Protein AF-A0A9E5BZV7-F1 (afdb_monomer_lite)

pLDDT: mean 80.82, std 13.17, range [43.78, 97.44]

Sequence (294 aa):
MYLPIEVARFTLAEFNRNLEGLSEDDARARMNKAGGGEMNAITWAMAHIAGHWLSRPERLENFDFRSADPAPPTLADARAWLDEAAAFTEGWLPNADPELLGSKPDFLGGESIGTGVMRATLHTWFHCGEINAVRQLLGHPEIAFLGNITEHLEWRDPAGRGTTYRPDDLARFAISEFERGLKGLTAEEAVARVAKADGTRMNSITWTMGHVSTGWLFDYALMTGERFQFGERVFFGPGADPTPPILEEMRVMFAQAKSLTETWLPDATDELLSSKRDFGPLASENLATQLMRA

Structure (mmCIF, N/CA/C/O backbone):
data_AF-A0A9E5BZV7-F1
#
_entry.id   AF-A0A9E5BZV7-F1
#
loop_
_atom_site.group_PDB
_atom_site.id
_atom_site.type_symbol
_atom_site.label_atom_id
_atom_site.label_alt_id
_atom_site.label_comp_id
_atom_site.label_asym_id
_atom_site.label_entity_id
_atom_site.label_seq_id
_atom_site.pdbx_PDB_ins_code
_atom_site.Cartn_x
_atom_site.Cartn_y
_atom_site.Cartn_z
_atom_site.occupancy
_atom_site.B_iso_or_equiv
_atom_site.auth_seq_id
_atom_site.auth_comp_id
_atom_site.auth_asym_id
_atom_site.auth_atom_id
_atom_site.pdbx_PDB_model_num
ATOM 1 N N . MET A 1 1 ? 18.770 -4.809 6.329 1.00 56.22 1 MET A N 1
ATOM 2 C CA . MET A 1 1 ? 18.687 -4.005 5.107 1.00 56.22 1 MET A CA 1
ATOM 3 C C . MET A 1 1 ? 17.881 -4.747 4.064 1.00 56.22 1 MET A C 1
ATOM 5 O O . MET A 1 1 ? 18.189 -5.901 3.789 1.00 56.22 1 MET A O 1
ATOM 9 N N . TYR A 1 2 ? 16.867 -4.085 3.510 1.00 60.59 2 TYR A N 1
ATOM 10 C CA . TYR A 1 2 ? 16.178 -4.549 2.310 1.00 60.59 2 TYR A CA 1
ATOM 11 C C . TYR A 1 2 ? 16.856 -3.936 1.096 1.00 60.59 2 TYR A C 1
ATOM 13 O O . TYR A 1 2 ? 17.066 -2.720 1.059 1.00 60.59 2 TYR A O 1
ATOM 21 N N . LEU A 1 3 ? 17.209 -4.748 0.106 1.00 69.81 3 LEU A N 1
ATOM 22 C CA . LEU A 1 3 ? 17.646 -4.193 -1.164 1.00 69.81 3 LEU A CA 1
ATOM 23 C C . LEU A 1 3 ? 16.413 -3.623 -1.888 1.00 69.81 3 LEU A C 1
ATOM 25 O O . LEU A 1 3 ? 15.381 -4.295 -1.921 1.00 69.81 3 LEU A O 1
ATOM 29 N N . PRO A 1 4 ? 16.487 -2.434 -2.516 1.00 70.81 4 PRO A N 1
ATOM 30 C CA . PRO A 1 4 ? 15.359 -1.873 -3.267 1.00 70.81 4 PRO A CA 1
ATOM 31 C C . PRO A 1 4 ? 14.777 -2.845 -4.304 1.00 70.81 4 PRO A C 1
ATOM 33 O O . PRO A 1 4 ? 13.567 -2.887 -4.501 1.00 70.81 4 PRO A O 1
ATOM 36 N N . ILE A 1 5 ? 15.629 -3.688 -4.902 1.00 76.31 5 ILE A N 1
ATOM 37 C CA . ILE A 1 5 ? 15.211 -4.783 -5.786 1.00 76.31 5 ILE A CA 1
ATOM 38 C C . ILE A 1 5 ? 14.332 -5.817 -5.077 1.00 76.31 5 ILE A C 1
ATOM 40 O O . ILE A 1 5 ? 13.333 -6.247 -5.641 1.00 76.31 5 ILE A O 1
ATOM 44 N N . GLU A 1 6 ? 14.674 -6.225 -3.855 1.00 79.88 6 GLU A N 1
ATOM 45 C CA . GLU A 1 6 ? 13.886 -7.206 -3.108 1.00 79.88 6 GLU A CA 1
ATOM 46 C C . GLU A 1 6 ? 12.500 -6.619 -2.808 1.00 79.88 6 GLU A C 1
ATOM 48 O O . GLU A 1 6 ? 11.491 -7.273 -3.071 1.00 79.88 6 GLU A O 1
ATOM 53 N N . VAL A 1 7 ? 12.436 -5.358 -2.357 1.00 81.75 7 VAL A N 1
ATOM 54 C CA . VAL A 1 7 ? 11.164 -4.674 -2.064 1.00 81.75 7 VAL A CA 1
ATOM 55 C C . VAL A 1 7 ? 10.322 -4.511 -3.330 1.00 81.75 7 VAL A C 1
ATOM 57 O O . VAL A 1 7 ? 9.129 -4.808 -3.304 1.00 81.75 7 VAL A O 1
ATOM 60 N N . ALA A 1 8 ? 10.924 -4.099 -4.449 1.00 85.44 8 ALA A N 1
ATOM 61 C CA . ALA A 1 8 ? 10.236 -3.966 -5.732 1.00 85.44 8 ALA A CA 1
ATOM 62 C C . ALA A 1 8 ? 9.643 -5.304 -6.208 1.00 85.44 8 ALA A C 1
ATOM 64 O O . ALA A 1 8 ? 8.466 -5.370 -6.564 1.00 85.44 8 ALA A O 1
ATOM 65 N N . ARG A 1 9 ? 10.432 -6.386 -6.148 1.00 86.75 9 ARG A N 1
ATOM 66 C CA . ARG A 1 9 ? 9.992 -7.744 -6.505 1.00 86.75 9 ARG A CA 1
ATOM 67 C C . ARG A 1 9 ? 8.831 -8.216 -5.650 1.00 86.75 9 ARG A C 1
ATOM 69 O O . ARG A 1 9 ? 7.820 -8.661 -6.185 1.00 86.75 9 ARG A O 1
ATOM 76 N N . PHE A 1 10 ? 8.974 -8.101 -4.332 1.00 88.31 10 PHE A N 1
ATOM 77 C CA . PHE A 1 10 ? 7.926 -8.489 -3.398 1.00 88.31 10 PHE A CA 1
ATOM 78 C C . PHE A 1 10 ? 6.644 -7.695 -3.656 1.00 88.31 10 PHE A C 1
ATOM 80 O O . PHE A 1 10 ? 5.567 -8.270 -3.738 1.00 88.31 10 PHE A O 1
ATOM 87 N N . THR A 1 11 ? 6.766 -6.391 -3.891 1.00 91.25 11 THR A N 1
ATOM 88 C CA . THR A 1 11 ? 5.626 -5.517 -4.181 1.00 91.25 11 THR A CA 1
ATOM 89 C C . THR A 1 11 ? 4.894 -5.921 -5.464 1.00 91.25 11 THR A C 1
ATOM 91 O O . THR A 1 11 ? 3.669 -6.017 -5.467 1.00 91.25 11 THR A O 1
ATOM 94 N N . LEU A 1 12 ? 5.618 -6.205 -6.551 1.00 91.44 12 LEU A N 1
ATOM 95 C CA . LEU A 1 12 ? 5.019 -6.678 -7.805 1.00 91.44 12 LEU A CA 1
ATOM 96 C C . LEU A 1 12 ? 4.397 -8.076 -7.665 1.00 91.44 12 LEU A C 1
ATOM 98 O O . LEU A 1 12 ? 3.336 -8.337 -8.235 1.00 91.44 12 LEU A O 1
ATOM 102 N N . ALA A 1 13 ? 5.021 -8.971 -6.895 1.00 90.38 13 ALA A N 1
ATOM 103 C CA . ALA A 1 13 ? 4.464 -10.289 -6.594 1.00 90.38 13 ALA A CA 1
ATOM 104 C C . ALA A 1 13 ? 3.156 -10.178 -5.794 1.00 90.38 13 ALA A C 1
ATOM 106 O O . ALA A 1 13 ? 2.165 -10.824 -6.127 1.00 90.38 13 ALA A O 1
ATOM 107 N N . GLU A 1 14 ? 3.119 -9.299 -4.796 1.00 91.81 14 GLU A N 1
ATOM 108 C CA . GLU A 1 14 ? 1.939 -9.049 -3.971 1.00 91.81 14 GLU A CA 1
ATOM 109 C C . GLU A 1 14 ? 0.822 -8.359 -4.755 1.00 91.81 14 GLU A C 1
ATOM 111 O O . GLU A 1 14 ? -0.350 -8.715 -4.605 1.00 91.81 14 GLU A O 1
ATOM 116 N N . PHE A 1 15 ? 1.162 -7.442 -5.662 1.00 93.81 15 PHE A N 1
ATOM 117 C CA . PHE A 1 15 ? 0.200 -6.881 -6.606 1.00 93.81 15 PHE A CA 1
ATOM 118 C C . PHE A 1 15 ? -0.399 -7.977 -7.497 1.00 93.81 15 PHE A C 1
ATOM 120 O O . PHE A 1 15 ? -1.615 -8.047 -7.649 1.00 93.81 15 PHE A O 1
ATOM 127 N N . ASN A 1 16 ? 0.419 -8.902 -8.013 1.00 92.62 16 ASN A N 1
ATOM 128 C CA . ASN A 1 16 ? -0.067 -10.052 -8.779 1.00 92.62 16 ASN A CA 1
ATOM 129 C C . ASN A 1 16 ? -0.980 -10.972 -7.960 1.00 92.62 16 ASN A C 1
ATOM 131 O O . ASN A 1 16 ? -2.050 -11.340 -8.450 1.00 92.62 16 ASN A O 1
ATOM 135 N N . ARG A 1 17 ? -0.617 -11.274 -6.708 1.00 92.12 17 ARG A N 1
ATOM 136 C CA . ARG A 1 17 ? -1.445 -12.059 -5.781 1.00 92.12 17 ARG A CA 1
ATOM 137 C C . ARG A 1 17 ? -2.816 -11.415 -5.559 1.00 92.12 17 ARG A C 1
ATOM 139 O O . ARG A 1 17 ? -3.839 -12.095 -5.590 1.00 92.12 17 ARG A O 1
ATOM 146 N N . ASN A 1 18 ? -2.865 -10.087 -5.431 1.00 91.88 18 ASN A N 1
ATOM 147 C CA . ASN A 1 18 ? -4.114 -9.321 -5.308 1.00 91.88 18 ASN A CA 1
ATOM 148 C C . ASN A 1 18 ? -5.009 -9.375 -6.558 1.00 91.88 18 ASN A C 1
ATOM 150 O O . ASN A 1 18 ? -6.160 -8.940 -6.504 1.00 91.88 18 ASN A O 1
ATOM 154 N N . LEU A 1 19 ? -4.527 -9.926 -7.674 1.00 94.19 19 LEU A N 1
ATOM 155 C CA . LEU A 1 19 ? -5.274 -10.089 -8.921 1.00 94.19 19 LEU A CA 1
ATOM 156 C C . LEU A 1 19 ? -5.695 -11.546 -9.185 1.00 94.19 19 LEU A C 1
ATOM 158 O O . LEU A 1 19 ? -6.381 -11.809 -10.173 1.00 94.19 19 LEU A O 1
ATOM 162 N N . GLU A 1 20 ? -5.318 -12.498 -8.329 1.00 92.44 20 GLU A N 1
ATOM 163 C CA . GLU A 1 20 ? -5.670 -13.914 -8.492 1.00 92.44 20 GLU A CA 1
ATOM 164 C C . GLU A 1 20 ? -7.186 -14.135 -8.416 1.00 92.44 20 GLU A C 1
ATOM 166 O O . GLU A 1 20 ? -7.883 -13.512 -7.613 1.00 92.44 20 GLU A O 1
ATOM 171 N N . GLY A 1 21 ? -7.718 -15.016 -9.266 1.00 92.06 21 GLY A N 1
ATOM 172 C CA . GLY A 1 21 ? -9.151 -15.341 -9.303 1.00 92.06 21 GLY A CA 1
ATOM 173 C C . GLY A 1 21 ? -10.065 -14.225 -9.827 1.00 92.06 21 GLY A C 1
ATOM 174 O O . GLY A 1 21 ? -11.283 -14.358 -9.738 1.00 92.06 21 GLY A O 1
ATOM 175 N N . LEU A 1 22 ? -9.510 -13.133 -10.360 1.00 95.31 22 LEU A N 1
ATOM 176 C CA . LEU A 1 22 ? -10.286 -12.041 -10.940 1.00 95.31 22 LEU A CA 1
ATOM 177 C C . LEU A 1 22 ? -10.852 -12.440 -12.316 1.00 95.31 22 LEU A C 1
ATOM 179 O O . LEU A 1 22 ? -10.117 -12.938 -13.170 1.00 95.31 22 LEU A O 1
ATOM 183 N N . SER A 1 23 ? -12.151 -12.219 -12.529 1.00 96.94 23 SER A N 1
ATOM 184 C CA . SER A 1 23 ? -12.815 -12.433 -13.822 1.00 96.94 23 SER A CA 1
ATOM 185 C C . SER A 1 23 ? -12.663 -11.214 -14.745 1.00 96.94 23 SER A C 1
ATOM 187 O O . SER A 1 23 ? -12.364 -10.119 -14.273 1.00 96.94 23 SER A O 1
ATOM 189 N N . GLU A 1 24 ? -12.881 -11.375 -16.056 1.00 97.44 24 GLU A N 1
ATOM 190 C CA . GLU A 1 24 ? -12.890 -10.246 -17.011 1.00 97.44 24 GLU A CA 1
ATOM 191 C C . GLU A 1 24 ? -13.934 -9.187 -16.612 1.00 97.44 24 GLU A C 1
ATOM 193 O O . GLU A 1 24 ? -13.631 -7.993 -16.609 1.00 97.44 24 GLU A O 1
ATOM 198 N N . ASP A 1 25 ? -15.133 -9.630 -16.220 1.00 96.88 25 ASP A N 1
ATOM 199 C CA . ASP A 1 25 ? -16.233 -8.747 -15.824 1.00 96.88 25 ASP A CA 1
ATOM 200 C C . ASP A 1 25 ? -15.883 -7.957 -14.556 1.00 96.88 25 ASP A C 1
ATOM 202 O O . ASP A 1 25 ? -16.005 -6.732 -14.537 1.00 96.88 25 ASP A O 1
ATOM 206 N N . ASP A 1 26 ? -15.366 -8.629 -13.522 1.00 96.56 26 ASP A N 1
ATOM 207 C CA . ASP A 1 26 ? -14.953 -7.971 -12.275 1.00 96.56 26 ASP A CA 1
ATOM 208 C C . ASP A 1 26 ? -13.770 -7.028 -12.490 1.00 96.56 26 ASP A C 1
ATOM 210 O O . ASP A 1 26 ? -13.719 -5.939 -11.919 1.00 96.56 26 ASP A O 1
ATOM 214 N N . ALA A 1 27 ? -12.809 -7.425 -13.329 1.00 96.25 27 ALA A N 1
ATOM 215 C CA . ALA A 1 27 ? -11.627 -6.621 -13.593 1.00 96.25 27 ALA A CA 1
ATOM 216 C C . ALA A 1 27 ? -11.973 -5.296 -14.282 1.00 96.25 27 ALA A C 1
ATOM 218 O O . ALA A 1 27 ? -11.289 -4.289 -14.075 1.00 96.25 27 ALA A O 1
ATOM 219 N N . ARG A 1 28 ? -13.029 -5.297 -15.100 1.00 95.38 28 ARG A N 1
ATOM 220 C CA . ARG A 1 28 ? -13.482 -4.142 -15.885 1.00 95.38 28 ARG A CA 1
ATOM 221 C C . ARG A 1 28 ? -14.652 -3.400 -15.249 1.00 95.38 28 ARG A C 1
ATOM 223 O O . ARG A 1 28 ? -15.032 -2.341 -15.750 1.00 95.38 28 ARG A O 1
ATOM 230 N N . ALA A 1 29 ? -15.192 -3.913 -14.146 1.00 93.75 29 ALA A N 1
ATOM 231 C CA . ALA A 1 29 ? -16.245 -3.258 -13.395 1.00 93.75 29 ALA A CA 1
ATOM 232 C C . ALA A 1 29 ? -15.796 -1.879 -12.891 1.00 93.75 29 ALA A C 1
ATOM 234 O O . ALA A 1 29 ? -14.660 -1.681 -12.451 1.00 93.75 29 ALA A O 1
ATOM 235 N N . ARG A 1 30 ? -16.721 -0.917 -12.929 1.00 91.50 30 ARG A N 1
ATOM 236 C CA . ARG A 1 30 ? -16.520 0.440 -12.417 1.00 91.50 30 ARG A CA 1
ATOM 237 C C . ARG A 1 30 ? -17.539 0.737 -11.329 1.00 91.50 30 ARG A C 1
ATOM 239 O O . ARG A 1 30 ? -18.728 0.474 -11.483 1.00 91.50 30 ARG A O 1
ATOM 246 N N . MET A 1 31 ? -17.057 1.294 -10.222 1.00 87.94 31 MET A N 1
ATOM 247 C CA . MET A 1 31 ? -17.896 1.645 -9.076 1.00 87.94 31 MET A CA 1
ATOM 248 C C . MET A 1 31 ? -18.375 3.086 -9.178 1.00 87.94 31 MET A C 1
ATOM 250 O O . MET A 1 31 ? -17.584 3.984 -9.467 1.00 87.94 31 MET A O 1
ATOM 254 N N . ASN A 1 32 ? -19.649 3.325 -8.877 1.00 88.38 32 ASN A N 1
ATOM 255 C CA . ASN A 1 32 ? -20.198 4.677 -8.832 1.00 88.38 32 ASN A CA 1
ATOM 256 C C . ASN A 1 32 ? -19.639 5.453 -7.632 1.00 88.38 32 ASN A C 1
ATOM 258 O O . ASN A 1 32 ? -19.700 5.005 -6.488 1.00 88.38 32 ASN A O 1
ATOM 262 N N . LYS A 1 33 ? -19.144 6.661 -7.889 1.00 85.75 33 LYS A N 1
ATOM 263 C CA . LYS A 1 33 ? -18.798 7.659 -6.876 1.00 85.75 33 LYS A CA 1
ATOM 264 C C . LYS A 1 33 ? -20.063 8.404 -6.462 1.00 85.75 33 LYS A C 1
ATOM 266 O O . LYS A 1 33 ? -20.926 8.681 -7.293 1.00 85.75 33 LYS A O 1
ATOM 271 N N . ALA A 1 34 ? -20.120 8.842 -5.206 1.00 80.88 34 ALA A N 1
ATOM 272 C CA . ALA A 1 34 ? -21.252 9.614 -4.684 1.00 80.88 34 ALA A CA 1
ATOM 273 C C . ALA A 1 34 ? -21.566 10.888 -5.505 1.00 80.88 34 ALA A C 1
ATOM 275 O O . ALA A 1 34 ? -22.719 11.291 -5.597 1.00 80.88 34 ALA A O 1
ATOM 276 N N . GLY A 1 35 ? -20.556 11.494 -6.143 1.00 83.81 35 GLY A N 1
ATOM 277 C CA . GLY A 1 35 ? -20.701 12.679 -7.000 1.00 83.81 35 GLY A CA 1
ATOM 278 C C . GLY A 1 35 ? -21.131 12.414 -8.452 1.00 83.81 35 GLY A C 1
ATOM 279 O O . GLY A 1 35 ? -21.066 13.335 -9.258 1.00 83.81 35 GLY A O 1
ATOM 280 N N . GLY A 1 36 ? -21.520 11.184 -8.812 1.00 83.12 36 GLY A N 1
ATOM 281 C CA . GLY A 1 36 ? -22.019 10.849 -10.157 1.00 83.12 36 GLY A CA 1
ATOM 282 C C . GLY A 1 36 ? -20.949 10.508 -11.203 1.00 83.12 36 GLY A C 1
ATOM 283 O O . GLY A 1 36 ? -21.263 10.424 -12.385 1.00 83.12 36 GLY A O 1
ATOM 284 N N . GLY A 1 37 ? -19.695 10.315 -10.785 1.00 85.19 37 GLY A N 1
ATOM 285 C CA . GLY A 1 37 ? -18.627 9.758 -11.624 1.00 85.19 37 GLY A CA 1
ATOM 286 C C . GLY A 1 37 ? -18.351 8.290 -11.304 1.00 85.19 37 GLY A C 1
ATOM 287 O O . GLY A 1 37 ? -18.971 7.718 -10.417 1.00 85.19 37 GLY A O 1
ATOM 288 N N . GLU A 1 38 ? -17.358 7.701 -11.962 1.00 87.62 38 GLU A N 1
ATOM 289 C CA . GLU A 1 38 ? -16.957 6.310 -11.735 1.00 87.62 38 GLU A CA 1
ATOM 290 C C . GLU A 1 38 ? -15.524 6.219 -11.188 1.00 87.62 38 GLU A C 1
ATOM 292 O O . GLU A 1 38 ? -14.667 7.070 -11.465 1.00 87.62 38 GLU A O 1
ATOM 297 N N . MET A 1 39 ? -15.257 5.203 -10.369 1.00 87.00 39 MET A N 1
ATOM 298 C CA . MET A 1 39 ? -13.902 4.765 -10.036 1.00 87.00 39 MET A CA 1
ATOM 299 C C . MET A 1 39 ? -13.222 4.142 -11.260 1.00 87.00 39 MET A C 1
ATOM 301 O O . MET A 1 39 ? -13.874 3.767 -12.243 1.00 87.00 39 MET A O 1
ATOM 305 N N . ASN A 1 40 ? -11.894 4.062 -11.207 1.00 88.31 40 ASN A N 1
ATOM 306 C CA . ASN A 1 40 ? -11.141 3.307 -12.198 1.00 88.31 40 ASN A CA 1
ATOM 307 C C . ASN A 1 40 ? -11.462 1.816 -12.044 1.00 88.31 40 ASN A C 1
ATOM 309 O O . ASN A 1 40 ? -11.678 1.333 -10.933 1.00 88.31 40 ASN A O 1
ATOM 313 N N . ALA A 1 41 ? -11.506 1.103 -13.167 1.00 93.25 41 ALA A N 1
ATOM 314 C CA . ALA A 1 41 ? -11.577 -0.353 -13.156 1.00 93.25 41 ALA A CA 1
ATOM 315 C C . ALA A 1 41 ? -10.244 -0.951 -12.674 1.00 93.25 41 ALA A C 1
ATOM 317 O O . ALA A 1 41 ? -9.198 -0.301 -12.765 1.00 93.25 41 ALA A O 1
ATOM 318 N N . ILE A 1 42 ? -10.248 -2.208 -12.229 1.00 95.31 42 ILE A N 1
ATOM 319 C CA . ILE A 1 42 ? -9.012 -2.887 -11.812 1.00 95.31 42 ILE A CA 1
ATOM 320 C C . ILE A 1 42 ? -8.041 -3.007 -12.997 1.00 95.31 42 ILE A C 1
ATOM 322 O O . ILE A 1 42 ? -6.847 -2.775 -12.820 1.00 95.31 42 ILE A O 1
ATOM 326 N N . THR A 1 43 ? -8.523 -3.258 -14.220 1.00 94.00 43 THR A N 1
ATOM 327 C CA . THR A 1 43 ? -7.646 -3.286 -15.408 1.00 94.00 43 THR A CA 1
ATOM 328 C C . THR A 1 43 ? -6.999 -1.931 -15.711 1.00 94.00 43 THR A C 1
ATOM 330 O O . THR A 1 43 ? -5.864 -1.890 -16.183 1.00 94.00 43 THR A O 1
ATOM 333 N N . TRP A 1 44 ? -7.655 -0.816 -15.365 1.00 92.06 44 TRP A N 1
ATOM 334 C CA . TRP A 1 44 ? -7.037 0.513 -15.420 1.00 92.06 44 TRP A CA 1
ATOM 335 C C . TRP A 1 44 ? -5.932 0.672 -14.379 1.00 92.06 44 TRP A C 1
ATOM 337 O O . TRP A 1 44 ? -4.866 1.182 -14.711 1.00 92.06 44 TRP A O 1
ATOM 347 N N . ALA A 1 45 ? -6.156 0.214 -13.144 1.00 92.38 45 ALA A N 1
ATOM 348 C CA . ALA A 1 45 ? -5.124 0.227 -12.109 1.00 92.38 45 ALA A CA 1
ATOM 349 C C . ALA A 1 45 ? -3.913 -0.629 -12.520 1.00 92.38 45 ALA A C 1
ATOM 351 O O . ALA A 1 45 ? -2.778 -0.181 -12.395 1.00 92.38 45 ALA A O 1
ATOM 352 N N . MET A 1 46 ? -4.139 -1.813 -13.097 1.00 93.56 46 MET A N 1
ATOM 353 C CA . MET A 1 46 ? -3.077 -2.668 -13.642 1.00 93.56 46 MET A CA 1
ATOM 354 C C . MET A 1 46 ? -2.261 -1.957 -14.727 1.00 93.56 46 MET A C 1
ATOM 356 O O . MET A 1 46 ? -1.034 -1.931 -14.651 1.00 93.56 46 MET A O 1
ATOM 360 N N . ALA A 1 47 ? -2.931 -1.344 -15.709 1.00 89.25 47 ALA A N 1
ATOM 361 C CA . ALA A 1 47 ? -2.268 -0.596 -16.773 1.00 89.25 47 ALA A CA 1
ATOM 362 C C . ALA A 1 47 ? -1.475 0.597 -16.220 1.00 89.25 47 ALA A C 1
ATOM 364 O O . ALA A 1 47 ? -0.331 0.824 -16.607 1.00 89.25 47 ALA A O 1
ATOM 365 N N . HIS A 1 48 ? -2.062 1.332 -15.277 1.00 88.12 48 HIS A N 1
ATOM 366 C CA . HIS A 1 48 ? -1.428 2.464 -14.615 1.00 88.12 48 HIS A CA 1
ATOM 367 C C . HIS A 1 48 ? -0.158 2.048 -13.857 1.00 88.12 48 HIS A C 1
ATOM 369 O O . HIS A 1 48 ? 0.889 2.677 -14.021 1.00 88.12 48 HIS A O 1
ATOM 375 N N . ILE A 1 49 ? -0.212 0.946 -13.101 1.00 91.94 49 ILE A N 1
ATOM 376 C CA . ILE A 1 49 ? 0.960 0.373 -12.430 1.00 91.94 49 ILE A CA 1
ATOM 377 C C . ILE A 1 49 ? 2.015 -0.066 -13.441 1.00 91.94 49 ILE A C 1
ATOM 379 O O . ILE A 1 49 ? 3.175 0.315 -13.297 1.00 91.94 49 ILE A O 1
ATOM 383 N N . ALA A 1 50 ? 1.636 -0.793 -14.493 1.00 90.19 50 ALA A N 1
ATOM 384 C CA . ALA A 1 50 ? 2.576 -1.187 -15.538 1.00 90.19 50 ALA A CA 1
ATOM 385 C C . ALA A 1 50 ? 3.301 0.034 -16.131 1.00 90.19 50 ALA A C 1
ATOM 387 O O . ALA A 1 50 ? 4.525 0.026 -16.241 1.00 90.19 50 ALA A O 1
ATOM 388 N N . GLY A 1 51 ? 2.575 1.120 -16.412 1.00 85.62 51 GLY A N 1
ATOM 389 C CA . GLY A 1 51 ? 3.147 2.380 -16.890 1.00 85.62 51 GLY A CA 1
ATOM 390 C C . GLY A 1 51 ? 4.158 3.010 -15.926 1.00 85.62 51 GLY A C 1
ATOM 391 O O . GLY A 1 51 ? 5.191 3.502 -16.373 1.00 85.62 51 GLY A O 1
ATOM 392 N N . HIS A 1 52 ? 3.914 2.954 -14.613 1.00 86.38 52 HIS A N 1
ATOM 393 C CA . HIS A 1 52 ? 4.858 3.445 -13.599 1.00 86.38 52 HIS A CA 1
ATOM 394 C C . HIS A 1 52 ? 6.181 2.669 -13.573 1.00 86.38 52 HIS A C 1
ATOM 396 O O . HIS A 1 52 ? 7.232 3.259 -13.329 1.00 86.38 52 HIS A O 1
ATOM 402 N N . TRP A 1 53 ? 6.142 1.365 -13.836 1.00 88.00 53 TRP A N 1
ATOM 403 C CA . TRP A 1 53 ? 7.333 0.512 -13.883 1.00 88.00 53 TRP A CA 1
ATOM 404 C C . TRP A 1 53 ? 8.025 0.524 -15.253 1.00 88.00 53 TRP A C 1
ATOM 406 O O . TRP A 1 53 ? 9.235 0.314 -15.341 1.00 88.00 53 TRP A O 1
ATOM 416 N N . LEU A 1 54 ? 7.272 0.795 -16.321 1.00 82.38 54 LEU A N 1
ATOM 417 C CA . LEU A 1 54 ? 7.754 0.828 -17.703 1.00 82.38 54 LEU A CA 1
ATOM 418 C C . LEU A 1 54 ? 8.135 2.220 -18.200 1.00 82.38 54 LEU A C 1
ATOM 420 O O . LEU A 1 54 ? 8.595 2.315 -19.335 1.00 82.38 54 LEU A O 1
ATOM 424 N N . SER A 1 55 ? 7.921 3.288 -17.423 1.00 66.75 55 SER A N 1
ATOM 425 C CA . SER A 1 55 ? 8.030 4.671 -17.895 1.00 66.75 55 SER A CA 1
ATOM 426 C C . SER A 1 55 ? 9.381 4.952 -18.562 1.00 66.75 55 SER A C 1
ATOM 428 O O . SER A 1 55 ? 10.379 5.252 -17.905 1.00 66.75 55 SER A O 1
ATOM 430 N N . ARG A 1 56 ? 9.367 4.869 -19.896 1.00 58.56 56 ARG A N 1
ATOM 431 C CA . ARG A 1 56 ? 10.406 5.281 -20.835 1.00 58.56 56 ARG A CA 1
ATOM 432 C C . ARG A 1 56 ? 9.799 6.263 -21.831 1.00 58.56 56 ARG A C 1
ATOM 434 O O . ARG A 1 56 ? 8.684 6.014 -22.290 1.00 58.56 56 ARG A O 1
ATOM 441 N N . PRO A 1 57 ? 10.519 7.317 -22.242 1.00 44.28 57 PRO A N 1
ATOM 442 C CA . PRO A 1 57 ? 10.025 8.257 -23.246 1.00 44.28 57 PRO A CA 1
ATOM 443 C C . PRO A 1 57 ? 9.583 7.573 -24.551 1.00 44.28 57 PRO A C 1
ATOM 445 O O . PRO A 1 57 ? 8.570 7.957 -25.123 1.00 44.28 57 PRO A O 1
ATOM 448 N N . GLU A 1 58 ? 10.289 6.522 -24.989 1.00 47.41 58 GLU A N 1
ATOM 449 C CA . GLU A 1 58 ? 10.071 5.876 -26.293 1.00 47.41 58 GLU A CA 1
ATOM 450 C C . GLU A 1 58 ? 8.810 4.995 -26.430 1.00 47.41 58 GLU A C 1
ATOM 452 O O . GLU A 1 58 ? 8.508 4.555 -27.536 1.00 47.41 58 GLU A O 1
ATOM 457 N N . ARG A 1 59 ? 8.081 4.692 -25.343 1.00 51.62 59 ARG A N 1
ATOM 458 C CA . ARG A 1 59 ? 6.873 3.830 -25.376 1.00 51.62 59 ARG A CA 1
ATOM 459 C C . ARG A 1 59 ? 5.580 4.537 -24.955 1.00 51.62 59 ARG A C 1
ATOM 461 O O . ARG A 1 59 ? 4.517 3.924 -24.971 1.00 51.62 59 ARG A O 1
ATOM 468 N N . LEU A 1 60 ? 5.653 5.828 -24.626 1.00 49.47 60 LEU A N 1
ATOM 469 C CA . LEU A 1 60 ? 4.518 6.632 -24.151 1.00 49.47 60 LEU A CA 1
ATOM 470 C C . LEU A 1 60 ? 3.604 7.160 -25.272 1.00 49.47 60 LEU A C 1
ATOM 472 O O . LEU A 1 60 ? 2.647 7.872 -24.984 1.00 49.47 60 LEU A O 1
ATOM 476 N N . GLU A 1 61 ? 3.870 6.842 -26.541 1.00 43.78 61 GLU A N 1
ATOM 477 C CA . GLU A 1 61 ? 3.171 7.484 -27.665 1.00 43.78 61 GLU A CA 1
ATOM 478 C C . GLU A 1 61 ? 1.737 6.977 -27.905 1.00 43.78 61 GLU A C 1
ATOM 480 O O . GLU A 1 61 ? 0.971 7.669 -28.568 1.00 43.78 61 GLU A O 1
ATOM 485 N N . ASN A 1 62 ? 1.335 5.824 -27.350 1.00 46.16 62 ASN A N 1
ATOM 486 C CA . ASN A 1 62 ? 0.070 5.170 -27.734 1.00 46.16 62 ASN A CA 1
ATOM 487 C C . ASN A 1 62 ? -0.925 4.898 -26.595 1.00 46.16 62 ASN A C 1
ATOM 489 O O . ASN A 1 62 ? -1.999 4.361 -26.859 1.00 46.16 62 ASN A O 1
ATOM 493 N N . PHE A 1 63 ? -0.610 5.253 -25.348 1.00 49.25 63 PHE A N 1
ATOM 494 C CA . PHE A 1 63 ? -1.540 5.073 -24.231 1.00 49.25 63 PHE A CA 1
ATOM 495 C C . PHE A 1 63 ? -1.304 6.146 -23.166 1.00 49.25 63 PHE A C 1
ATOM 497 O O . PHE A 1 63 ? -0.219 6.236 -22.588 1.00 49.25 63 PHE A O 1
ATOM 504 N N . ASP A 1 64 ? -2.311 6.982 -22.914 1.00 56.34 64 ASP A N 1
ATOM 505 C CA . ASP A 1 64 ? -2.243 7.975 -21.846 1.00 56.34 64 ASP A CA 1
ATOM 506 C C . ASP A 1 64 ? -2.535 7.305 -20.498 1.00 56.34 64 ASP A C 1
ATOM 508 O O . ASP A 1 64 ? -3.671 7.252 -20.040 1.00 56.34 64 ASP A O 1
ATOM 512 N N . PHE A 1 65 ? -1.490 6.823 -19.821 1.00 57.06 65 PHE A N 1
ATOM 513 C CA . PHE A 1 65 ? -1.587 6.281 -18.457 1.00 57.06 65 PHE A CA 1
ATOM 514 C C . PHE A 1 65 ? -2.130 7.287 -17.418 1.00 57.06 65 PHE A C 1
ATOM 516 O O . PHE A 1 65 ? -2.329 6.915 -16.257 1.00 57.06 65 PHE A O 1
ATOM 523 N N . ARG A 1 66 ? -2.317 8.563 -17.796 1.00 52.41 66 ARG A N 1
ATOM 524 C CA . ARG A 1 66 ? -2.756 9.660 -16.923 1.00 52.41 66 ARG A CA 1
ATOM 525 C C . ARG A 1 66 ? -4.254 9.934 -17.019 1.00 52.41 66 ARG A C 1
ATOM 527 O O . ARG A 1 66 ? -4.780 10.607 -16.133 1.00 52.41 66 ARG A O 1
ATOM 534 N N . SER A 1 67 ? -4.946 9.422 -18.038 1.00 53.94 67 SER A N 1
ATOM 535 C CA . SER A 1 67 ? -6.396 9.556 -18.161 1.00 53.94 67 SER A CA 1
ATOM 536 C C . SER A 1 67 ? -7.048 8.201 -18.423 1.00 53.94 67 SER A C 1
ATOM 538 O O . SER A 1 67 ? -6.691 7.478 -19.346 1.00 53.94 67 SER A O 1
ATOM 540 N N . ALA A 1 68 ? -8.002 7.829 -17.566 1.00 61.22 68 ALA A N 1
ATOM 541 C CA . ALA A 1 68 ? -8.805 6.637 -17.796 1.00 61.22 68 ALA A CA 1
ATOM 542 C C . ALA A 1 68 ? -9.677 6.880 -19.037 1.00 61.22 68 ALA A C 1
ATOM 544 O O . ALA A 1 68 ? -10.631 7.663 -18.975 1.00 61.22 68 ALA A O 1
ATOM 545 N N . ASP A 1 69 ? -9.343 6.230 -20.153 1.00 65.62 69 ASP A N 1
ATOM 546 C CA . ASP A 1 69 ? -10.247 6.125 -21.299 1.00 65.62 69 ASP A CA 1
ATOM 547 C C . ASP A 1 69 ? -11.578 5.506 -20.807 1.00 65.62 69 ASP A C 1
ATOM 549 O O . ASP A 1 69 ? -11.582 4.648 -19.907 1.00 65.62 69 ASP A O 1
ATOM 553 N N . PRO A 1 70 ? -12.735 5.990 -21.305 1.00 68.94 70 PRO A N 1
ATOM 554 C CA . PRO A 1 70 ? -14.044 5.470 -20.918 1.00 68.94 70 PRO A CA 1
ATOM 555 C C . PRO A 1 70 ? -14.166 3.941 -21.012 1.00 68.94 70 PRO A C 1
ATOM 557 O O . PRO A 1 70 ? -14.956 3.372 -20.260 1.00 68.94 70 PRO A O 1
ATOM 560 N N . ALA A 1 71 ? -13.404 3.274 -21.883 1.00 84.44 71 ALA A N 1
ATOM 561 C CA . ALA A 1 71 ? -13.362 1.822 -21.987 1.00 84.44 71 ALA A CA 1
ATOM 562 C C . ALA A 1 71 ? -12.132 1.237 -21.261 1.00 84.44 71 ALA A C 1
ATOM 564 O O . ALA A 1 71 ? -11.006 1.398 -21.731 1.00 84.44 71 ALA A O 1
ATOM 565 N N . PRO A 1 72 ? -12.314 0.487 -20.155 1.00 88.06 72 PRO A N 1
ATOM 566 C CA . PRO A 1 72 ? -11.216 -0.241 -19.529 1.00 88.06 72 PRO A CA 1
ATOM 567 C C . PRO A 1 72 ? -10.569 -1.252 -20.481 1.00 88.06 72 PRO A C 1
ATOM 569 O O . PRO A 1 72 ? -11.315 -1.926 -21.212 1.00 88.06 72 PRO A O 1
ATOM 572 N N . PRO A 1 73 ? -9.228 -1.411 -20.446 1.00 90.06 73 PRO A N 1
ATOM 573 C CA . PRO A 1 73 ? -8.539 -2.443 -21.212 1.00 90.06 73 PRO A CA 1
ATOM 574 C C . PRO A 1 73 ? -9.023 -3.836 -20.797 1.00 90.06 73 PRO A C 1
ATOM 576 O O . PRO A 1 73 ? -9.571 -4.014 -19.700 1.00 90.06 73 PRO A O 1
ATOM 579 N N . THR A 1 74 ? -8.831 -4.822 -21.677 1.00 94.12 74 THR A N 1
ATOM 580 C CA . THR A 1 74 ? -9.135 -6.222 -21.349 1.00 94.12 74 THR A CA 1
ATOM 581 C C . THR A 1 74 ? -8.229 -6.708 -20.218 1.00 94.12 74 THR A C 1
ATOM 583 O O . THR A 1 74 ? -7.123 -6.185 -20.036 1.00 94.12 74 THR A O 1
ATOM 586 N N . LEU A 1 75 ? -8.662 -7.714 -19.449 1.00 95.75 75 LEU A N 1
ATOM 587 C CA . LEU A 1 75 ? -7.808 -8.291 -18.406 1.00 95.75 75 LEU A CA 1
ATOM 588 C C . LEU A 1 75 ? -6.539 -8.903 -19.012 1.00 95.75 75 LEU A C 1
ATOM 590 O O . LEU A 1 75 ? -5.472 -8.820 -18.407 1.00 95.75 75 LEU A O 1
ATOM 594 N N . ALA A 1 76 ? -6.645 -9.478 -20.213 1.00 95.38 76 ALA A N 1
ATOM 595 C CA . ALA A 1 76 ? -5.517 -10.051 -20.938 1.00 95.38 76 ALA A CA 1
ATOM 596 C C . ALA A 1 76 ? -4.467 -8.991 -21.317 1.00 95.38 76 ALA A C 1
ATOM 598 O O . ALA A 1 76 ? -3.285 -9.189 -21.039 1.00 95.38 76 ALA A O 1
ATOM 599 N N . ASP A 1 77 ? -4.887 -7.856 -21.883 1.00 91.38 77 ASP A N 1
ATOM 600 C CA . ASP A 1 77 ? -3.965 -6.774 -22.259 1.00 91.38 77 ASP A CA 1
ATOM 601 C C . ASP A 1 77 ? -3.313 -6.152 -21.022 1.00 91.38 77 ASP A C 1
ATOM 603 O O . ASP A 1 77 ? -2.092 -6.003 -20.955 1.00 91.38 77 ASP A O 1
ATOM 607 N N . ALA A 1 78 ? -4.119 -5.857 -19.996 1.00 92.44 78 ALA A N 1
ATOM 608 C CA . ALA A 1 78 ? -3.621 -5.297 -18.747 1.00 92.44 78 ALA A CA 1
ATOM 609 C C . ALA A 1 78 ? -2.624 -6.238 -18.049 1.00 92.44 78 ALA A C 1
ATOM 611 O O . ALA A 1 78 ? -1.634 -5.777 -17.477 1.00 92.44 78 ALA A O 1
ATOM 612 N N . ARG A 1 79 ? -2.858 -7.559 -18.111 1.00 94.94 79 ARG A N 1
ATOM 613 C CA . ARG A 1 79 ? -1.920 -8.572 -17.612 1.00 94.94 79 ARG A CA 1
ATOM 614 C C . ARG A 1 79 ? -0.621 -8.559 -18.404 1.00 94.94 79 ARG A C 1
ATOM 616 O O . ARG A 1 79 ? 0.438 -8.530 -17.791 1.00 94.94 79 ARG A O 1
ATOM 623 N N . ALA A 1 80 ? -0.699 -8.529 -19.732 1.00 91.69 80 ALA A N 1
ATOM 624 C CA . ALA A 1 80 ? 0.482 -8.523 -20.588 1.00 91.69 80 ALA A CA 1
ATOM 625 C C . ALA A 1 80 ? 1.395 -7.319 -20.300 1.00 91.69 80 ALA A C 1
ATOM 627 O O . ALA A 1 80 ? 2.612 -7.478 -20.224 1.00 91.69 80 ALA A O 1
ATOM 628 N N . TRP A 1 81 ? 0.827 -6.131 -20.068 1.00 90.50 81 TRP A N 1
ATOM 629 C CA . TRP A 1 81 ? 1.610 -4.950 -19.686 1.00 90.50 81 TRP A CA 1
ATOM 630 C C . TRP A 1 81 ? 2.265 -5.089 -18.313 1.00 90.50 81 TRP A C 1
ATOM 632 O O . TRP A 1 81 ? 3.412 -4.684 -18.133 1.00 90.50 81 TRP A O 1
ATOM 642 N N . LEU A 1 82 ? 1.559 -5.667 -17.341 1.00 92.00 82 LEU A N 1
ATOM 643 C CA . LEU A 1 82 ? 2.113 -5.906 -16.012 1.00 92.00 82 LEU A CA 1
ATOM 644 C C . LEU A 1 82 ? 3.235 -6.957 -16.040 1.00 92.00 82 LEU A C 1
ATOM 646 O O . LEU A 1 82 ? 4.257 -6.778 -15.380 1.00 92.00 82 LEU A O 1
ATOM 650 N N . ASP A 1 83 ? 3.079 -8.016 -16.834 1.00 92.88 83 ASP A N 1
ATOM 651 C CA . ASP A 1 83 ? 4.109 -9.040 -17.029 1.00 92.88 83 ASP A CA 1
ATOM 652 C C . ASP A 1 83 ? 5.346 -8.448 -17.721 1.00 92.88 83 ASP A C 1
ATOM 654 O O . ASP A 1 83 ? 6.479 -8.736 -17.330 1.00 92.88 83 ASP A O 1
ATOM 658 N N . GLU A 1 84 ? 5.148 -7.560 -18.701 1.00 90.06 84 GLU A N 1
ATOM 659 C CA . GLU A 1 84 ? 6.233 -6.797 -19.324 1.00 90.06 84 GLU A CA 1
ATOM 660 C C . GLU A 1 84 ? 6.953 -5.909 -18.300 1.00 90.06 84 GLU A C 1
ATOM 662 O O . GLU A 1 84 ? 8.183 -5.904 -18.249 1.00 90.06 84 GLU A O 1
ATOM 667 N N . ALA A 1 85 ? 6.207 -5.193 -17.456 1.00 88.50 85 ALA A N 1
ATOM 668 C CA . ALA A 1 85 ? 6.751 -4.355 -16.391 1.00 88.50 85 ALA A CA 1
ATOM 669 C C . ALA A 1 85 ? 7.596 -5.156 -15.391 1.00 88.50 85 ALA A C 1
ATOM 671 O O . ALA A 1 85 ? 8.701 -4.735 -15.026 1.00 88.50 85 ALA A O 1
ATOM 672 N N . ALA A 1 86 ? 7.105 -6.328 -14.984 1.00 90.56 86 ALA A N 1
ATOM 673 C CA . ALA A 1 86 ? 7.823 -7.238 -14.105 1.00 90.56 86 ALA A CA 1
ATOM 674 C C . ALA A 1 86 ? 9.100 -7.762 -14.775 1.00 90.56 86 ALA A C 1
ATOM 676 O O . ALA A 1 86 ? 10.184 -7.627 -14.211 1.00 90.56 86 ALA A O 1
ATOM 677 N N . ALA A 1 87 ? 9.007 -8.273 -16.007 1.00 90.94 87 ALA A N 1
ATOM 678 C CA . ALA A 1 87 ? 10.159 -8.777 -16.755 1.00 90.94 87 ALA A CA 1
ATOM 679 C C . ALA A 1 87 ? 11.212 -7.689 -17.017 1.00 90.94 87 ALA A C 1
ATOM 681 O O . ALA A 1 87 ? 12.414 -7.945 -16.917 1.00 90.94 87 ALA A O 1
ATOM 682 N N . PHE A 1 88 ? 10.775 -6.465 -17.322 1.00 87.56 88 PHE A N 1
ATOM 683 C CA . PHE A 1 88 ? 11.665 -5.322 -17.477 1.00 87.56 88 PHE A CA 1
ATOM 684 C C . PHE A 1 88 ? 12.406 -5.041 -16.171 1.00 87.56 88 PHE A C 1
ATOM 686 O O . PHE A 1 88 ? 13.638 -5.033 -16.172 1.00 87.56 88 PHE A O 1
ATOM 693 N N . THR A 1 89 ? 11.672 -4.873 -15.067 1.00 86.75 89 THR A N 1
ATOM 694 C CA . THR A 1 89 ? 12.235 -4.622 -13.731 1.00 86.75 89 THR A CA 1
ATOM 695 C C . THR A 1 89 ? 13.251 -5.695 -13.347 1.00 86.75 89 THR A C 1
ATOM 697 O O . THR A 1 89 ? 14.354 -5.369 -12.910 1.00 86.75 89 THR A O 1
ATOM 700 N N . GLU A 1 90 ? 12.935 -6.963 -13.606 1.00 87.88 90 GLU A N 1
ATOM 701 C CA . GLU A 1 90 ? 13.831 -8.090 -13.352 1.00 87.88 90 GLU A CA 1
ATOM 702 C C . GLU A 1 90 ? 15.119 -8.070 -14.179 1.00 87.88 90 GLU A C 1
ATOM 704 O O . GLU A 1 90 ? 16.172 -8.498 -13.706 1.00 87.88 90 GLU A O 1
ATOM 709 N N . GLY A 1 91 ? 15.060 -7.564 -15.411 1.00 88.31 91 GLY A N 1
ATOM 710 C CA . GLY A 1 91 ? 16.217 -7.522 -16.299 1.00 88.31 91 GLY A CA 1
ATOM 711 C C . GLY A 1 91 ? 17.265 -6.477 -15.905 1.00 88.31 91 GLY A C 1
ATOM 712 O O . GLY A 1 91 ? 18.464 -6.729 -16.049 1.00 88.31 91 GLY A O 1
ATOM 713 N N . TRP A 1 92 ? 16.841 -5.301 -15.427 1.00 85.88 92 TRP A N 1
ATOM 714 C CA . TRP A 1 92 ? 17.756 -4.171 -15.211 1.00 85.88 92 TRP A CA 1
ATOM 715 C C . TRP A 1 92 ? 18.094 -3.917 -13.740 1.00 85.88 92 TRP A C 1
ATOM 717 O O . TRP A 1 92 ? 19.255 -3.661 -13.421 1.00 85.88 92 TRP A O 1
ATOM 727 N N . LEU A 1 93 ? 17.114 -4.002 -12.836 1.00 85.12 93 LEU A N 1
ATOM 728 C CA . LEU A 1 93 ? 17.267 -3.534 -11.458 1.00 85.12 93 LEU A CA 1
ATOM 729 C C . LEU A 1 93 ? 18.281 -4.355 -10.628 1.00 85.12 93 LEU A C 1
ATOM 731 O O . LEU A 1 93 ? 19.003 -3.743 -9.842 1.00 85.12 93 LEU A O 1
ATOM 735 N N . PRO A 1 94 ? 18.460 -5.683 -10.821 1.00 86.12 94 PRO A N 1
ATOM 736 C CA . PRO A 1 94 ? 19.524 -6.437 -10.143 1.00 86.12 94 PRO A CA 1
ATOM 737 C C . PRO A 1 94 ? 20.947 -6.001 -10.515 1.00 86.12 94 PRO A C 1
ATOM 739 O O . PRO A 1 94 ? 21.880 -6.248 -9.755 1.00 86.12 94 PRO A O 1
ATOM 742 N N . ASN A 1 95 ? 21.110 -5.379 -11.685 1.00 84.69 95 ASN A N 1
ATOM 743 C CA . ASN A 1 95 ? 22.395 -4.912 -12.202 1.00 84.69 95 ASN A CA 1
ATOM 744 C C . ASN A 1 95 ? 22.585 -3.398 -12.008 1.00 84.69 95 ASN A C 1
ATOM 746 O O . ASN A 1 95 ? 23.587 -2.851 -12.463 1.00 84.69 95 ASN A O 1
ATOM 750 N N . ALA A 1 96 ? 21.628 -2.714 -11.371 1.00 83.06 96 ALA A N 1
ATOM 751 C CA . ALA A 1 96 ? 21.702 -1.282 -11.135 1.00 83.06 96 ALA A CA 1
ATOM 752 C C . ALA A 1 96 ? 22.727 -0.971 -10.039 1.00 83.06 96 ALA A C 1
ATOM 754 O O . ALA A 1 96 ? 22.583 -1.395 -8.891 1.00 83.06 96 ALA A O 1
ATOM 755 N N . ASP A 1 97 ? 23.762 -0.216 -10.395 1.00 82.19 97 ASP A N 1
ATOM 756 C CA . ASP A 1 97 ? 24.757 0.265 -9.445 1.00 82.19 97 ASP A CA 1
ATOM 757 C C . ASP A 1 97 ? 24.316 1.592 -8.778 1.00 82.19 97 ASP A C 1
ATOM 759 O O . ASP A 1 97 ? 23.332 2.221 -9.195 1.00 82.19 97 ASP A O 1
ATOM 763 N N . PRO A 1 98 ? 25.009 2.042 -7.712 1.00 82.44 98 PRO A N 1
ATOM 764 C CA . PRO A 1 98 ? 24.669 3.295 -7.040 1.00 82.44 98 PRO A CA 1
ATOM 765 C C . PRO A 1 98 ? 24.761 4.541 -7.933 1.00 82.44 98 PRO A C 1
ATOM 767 O O . PRO A 1 98 ? 24.071 5.523 -7.661 1.00 82.44 98 PRO A O 1
ATOM 770 N N . GLU A 1 99 ? 25.592 4.527 -8.981 1.00 84.69 99 GLU A N 1
ATOM 771 C CA . GLU A 1 99 ? 25.715 5.648 -9.918 1.00 84.69 99 GLU A CA 1
ATOM 772 C C . GLU A 1 99 ? 24.448 5.765 -10.772 1.00 84.69 99 GLU A C 1
ATOM 774 O O . GLU A 1 99 ? 23.843 6.839 -10.844 1.00 84.69 99 GLU A O 1
ATOM 779 N N . LEU A 1 100 ? 23.976 4.646 -11.328 1.00 83.75 100 LEU A N 1
ATOM 780 C CA . LEU A 1 100 ? 22.726 4.575 -12.073 1.00 83.75 100 LEU A CA 1
ATOM 781 C C . LEU A 1 100 ? 21.539 4.976 -11.193 1.00 83.75 100 LEU A C 1
ATOM 783 O O . LEU A 1 100 ? 20.758 5.846 -11.580 1.00 83.75 100 LEU A O 1
ATOM 787 N N . LEU A 1 101 ? 21.416 4.396 -9.996 1.00 83.31 101 LEU A N 1
ATOM 788 C CA . LEU A 1 101 ? 20.324 4.717 -9.068 1.00 83.31 101 LEU A CA 1
ATOM 789 C C . LEU A 1 101 ? 20.366 6.177 -8.590 1.00 83.31 101 LEU A C 1
ATOM 791 O O . LEU A 1 101 ? 19.317 6.764 -8.318 1.00 83.31 101 LEU A O 1
ATOM 795 N N . GLY A 1 102 ? 21.556 6.776 -8.504 1.00 79.69 102 GLY A N 1
ATOM 796 C CA . GLY A 1 102 ? 21.752 8.184 -8.160 1.00 79.69 102 GLY A CA 1
ATOM 797 C C . GLY A 1 102 ? 21.508 9.159 -9.317 1.00 79.69 102 GLY A C 1
ATOM 798 O O . GLY A 1 102 ? 21.279 10.346 -9.067 1.00 79.69 102 GLY A O 1
ATOM 799 N N . SER A 1 103 ? 21.529 8.684 -10.566 1.00 84.88 103 SER A N 1
ATOM 800 C CA . SER A 1 103 ? 21.348 9.519 -11.757 1.00 84.88 103 SER A CA 1
ATOM 801 C C . SER A 1 103 ? 19.945 10.129 -11.828 1.00 84.88 103 SER A C 1
ATOM 803 O O . SER A 1 103 ? 18.967 9.509 -11.412 1.00 84.88 103 SER A O 1
ATOM 805 N N . LYS A 1 104 ? 19.851 11.360 -12.346 1.00 87.69 104 LYS A N 1
ATOM 806 C CA . LYS A 1 104 ? 18.627 12.178 -12.396 1.00 87.69 104 LYS A CA 1
ATOM 807 C C . LYS A 1 104 ? 18.285 12.559 -13.836 1.00 87.69 104 LYS A C 1
ATOM 809 O O . LYS A 1 104 ? 18.628 13.661 -14.260 1.00 87.69 104 LYS A O 1
ATOM 814 N N . PRO A 1 105 ? 17.683 11.656 -14.618 1.00 80.56 105 PRO A N 1
ATOM 815 C CA . PRO A 1 105 ? 17.333 11.969 -15.994 1.00 80.56 105 PRO A CA 1
ATOM 816 C C . PRO A 1 105 ? 16.198 13.004 -16.064 1.00 80.56 105 PRO A C 1
ATOM 818 O O . PRO A 1 105 ? 15.287 13.005 -15.234 1.00 80.56 105 PRO A O 1
ATOM 821 N N . ASP A 1 106 ? 16.216 13.853 -17.096 1.00 81.06 106 ASP A N 1
ATOM 822 C CA . ASP A 1 106 ? 15.269 14.971 -17.251 1.00 81.06 106 ASP A CA 1
ATOM 823 C C . ASP A 1 106 ? 13.795 14.529 -17.245 1.00 81.06 106 ASP A C 1
ATOM 825 O O . ASP A 1 106 ? 12.931 15.231 -16.716 1.00 81.06 106 ASP A O 1
ATOM 829 N N . PHE A 1 107 ? 13.494 13.338 -17.776 1.00 78.12 107 PHE A N 1
ATOM 830 C CA . PHE A 1 107 ? 12.125 12.812 -17.837 1.00 78.12 107 PHE A CA 1
ATOM 831 C C . PHE A 1 107 ? 11.531 12.456 -16.462 1.00 78.12 107 PHE A C 1
ATOM 833 O O . PHE A 1 107 ? 10.315 12.318 -16.354 1.00 78.12 107 PHE A O 1
ATOM 840 N N . LEU A 1 108 ? 12.359 12.337 -15.417 1.00 69.19 108 LEU A N 1
ATOM 841 C CA . LEU A 1 108 ? 11.919 12.147 -14.030 1.00 69.19 108 LEU A CA 1
ATOM 842 C C . LEU A 1 108 ? 11.772 13.473 -13.265 1.00 69.19 108 LEU A C 1
ATOM 844 O O . LEU A 1 108 ? 11.608 13.468 -12.048 1.00 69.19 108 LEU A O 1
ATOM 848 N N . GLY A 1 109 ? 11.852 14.625 -13.943 1.00 79.12 109 GLY A N 1
ATOM 849 C CA . GLY A 1 109 ? 11.610 15.927 -13.314 1.00 79.12 109 GLY A CA 1
ATOM 850 C C . GLY A 1 109 ? 12.608 16.277 -12.204 1.00 79.12 109 GLY A C 1
ATOM 851 O O . GLY A 1 109 ? 12.257 16.982 -11.261 1.00 79.12 109 GLY A O 1
ATOM 852 N N . GLY A 1 110 ? 13.843 15.771 -12.297 1.00 78.94 110 GLY A N 1
ATOM 853 C CA . GLY A 1 110 ? 14.901 15.991 -11.304 1.00 78.94 110 GLY A CA 1
ATOM 854 C C . GLY A 1 110 ? 14.949 14.962 -10.166 1.00 78.94 110 GLY A C 1
ATOM 855 O O . GLY A 1 110 ? 15.795 15.080 -9.269 1.00 78.94 110 GLY A O 1
ATOM 856 N N . GLU A 1 111 ? 14.087 13.946 -10.197 1.00 81.00 111 GLU A N 1
ATOM 857 C CA . GLU A 1 111 ? 14.183 12.781 -9.316 1.00 81.00 111 GLU A CA 1
ATOM 858 C C . GLU A 1 111 ? 15.273 11.821 -9.787 1.00 81.00 111 GLU A C 1
ATOM 860 O O . GLU A 1 111 ? 15.549 11.713 -10.983 1.00 81.00 111 GLU A O 1
ATOM 865 N N . SER A 1 112 ? 15.910 11.125 -8.840 1.00 83.44 112 SER A N 1
ATOM 866 C CA . SER A 1 112 ? 16.848 10.069 -9.205 1.00 83.44 112 SER A CA 1
ATOM 867 C C . SER A 1 112 ? 16.111 8.794 -9.609 1.00 83.44 112 SER A C 1
ATOM 869 O O . SER A 1 112 ? 14.973 8.572 -9.185 1.00 83.44 112 SER A O 1
ATOM 871 N N . ILE A 1 113 ? 16.766 7.923 -10.379 1.00 81.81 113 ILE A N 1
ATOM 872 C CA . ILE A 1 113 ? 16.210 6.613 -10.753 1.00 81.81 113 ILE A CA 1
ATOM 873 C C . ILE A 1 113 ? 15.807 5.811 -9.507 1.00 81.81 113 ILE A C 1
ATOM 875 O O . ILE A 1 113 ? 14.715 5.249 -9.471 1.00 81.81 113 ILE A O 1
ATOM 879 N N . GLY A 1 114 ? 16.632 5.808 -8.456 1.00 82.56 114 GLY A N 1
ATOM 880 C CA . GLY A 1 114 ? 16.314 5.142 -7.189 1.00 82.56 114 GLY A CA 1
ATOM 881 C C . GLY A 1 114 ? 15.052 5.697 -6.517 1.00 82.56 114 GLY A C 1
ATOM 882 O O . GLY A 1 114 ? 14.200 4.927 -6.073 1.00 82.56 114 GLY A O 1
ATOM 883 N N . THR A 1 115 ? 14.869 7.023 -6.509 1.00 82.50 115 THR A N 1
ATOM 884 C CA . THR A 1 115 ? 13.624 7.646 -6.028 1.00 82.50 115 THR A CA 1
ATOM 885 C C . THR A 1 115 ? 12.426 7.245 -6.891 1.00 82.50 115 THR A C 1
ATOM 887 O O . THR A 1 115 ? 11.360 6.958 -6.350 1.00 82.50 115 THR A O 1
ATOM 890 N N . GLY A 1 116 ? 12.599 7.158 -8.213 1.00 84.12 116 GLY A N 1
ATOM 891 C CA . GLY A 1 116 ? 11.569 6.674 -9.135 1.00 84.12 116 GLY A CA 1
ATOM 892 C C . GLY A 1 116 ? 11.132 5.232 -8.846 1.00 84.12 116 GLY A C 1
ATOM 893 O O . GLY A 1 116 ? 9.934 4.961 -8.787 1.00 84.12 116 GLY A O 1
ATOM 894 N N . VAL A 1 117 ? 12.080 4.326 -8.575 1.00 86.06 117 VAL A N 1
ATOM 895 C CA . VAL A 1 117 ? 11.792 2.933 -8.174 1.00 86.06 117 VAL A CA 1
ATOM 896 C C . VAL A 1 117 ? 10.989 2.885 -6.875 1.00 86.06 117 VAL A C 1
ATOM 898 O O . VAL A 1 117 ? 10.005 2.150 -6.785 1.00 86.06 117 VAL A O 1
ATOM 901 N N . MET A 1 118 ? 11.354 3.690 -5.874 1.00 84.06 118 MET A N 1
ATOM 902 C CA . MET A 1 118 ? 10.580 3.749 -4.631 1.00 84.06 118 MET A CA 1
ATOM 903 C C . MET A 1 118 ? 9.193 4.329 -4.834 1.00 84.06 118 MET A C 1
ATOM 905 O O . MET A 1 118 ? 8.236 3.818 -4.259 1.00 84.06 118 MET A O 1
ATOM 909 N N . ARG A 1 119 ? 9.058 5.356 -5.676 1.00 86.75 119 ARG A N 1
ATOM 910 C CA . ARG A 1 119 ? 7.749 5.895 -6.045 1.00 86.75 119 ARG A CA 1
ATOM 911 C C . ARG A 1 119 ? 6.885 4.803 -6.663 1.00 86.75 119 ARG A C 1
ATOM 913 O O . ARG A 1 119 ? 5.778 4.599 -6.187 1.00 86.75 119 ARG A O 1
ATOM 920 N N . ALA A 1 120 ? 7.393 4.072 -7.655 1.00 88.75 120 ALA A N 1
ATOM 921 C CA . ALA A 1 120 ? 6.664 2.969 -8.282 1.00 88.75 120 ALA A CA 1
ATOM 922 C C . ALA A 1 120 ? 6.282 1.879 -7.263 1.00 88.75 120 ALA A C 1
ATOM 924 O O . ALA A 1 120 ? 5.144 1.411 -7.253 1.00 88.75 120 ALA A O 1
ATOM 925 N N . THR A 1 121 ? 7.193 1.544 -6.348 1.00 89.62 121 THR A N 1
ATOM 926 C CA . THR A 1 121 ? 6.965 0.591 -5.252 1.00 89.62 121 THR A CA 1
ATOM 927 C C . THR A 1 121 ? 5.818 1.033 -4.336 1.00 89.62 121 THR A C 1
ATOM 929 O O . THR A 1 121 ? 4.825 0.324 -4.188 1.00 89.62 121 THR A O 1
ATOM 932 N N . LEU A 1 122 ? 5.908 2.225 -3.745 1.00 87.25 122 LEU A N 1
ATOM 933 C CA . LEU A 1 122 ? 4.903 2.738 -2.804 1.00 87.25 122 LEU A CA 1
ATOM 934 C C . LEU A 1 122 ? 3.552 2.985 -3.486 1.00 87.25 122 LEU A C 1
ATOM 936 O O . LEU A 1 122 ? 2.498 2.713 -2.915 1.00 87.25 122 LEU A O 1
ATOM 940 N N . HIS A 1 123 ? 3.580 3.445 -4.735 1.00 90.56 123 HIS A N 1
ATOM 941 C CA . HIS A 1 123 ? 2.382 3.650 -5.543 1.00 90.56 123 HIS A CA 1
ATOM 942 C C . HIS A 1 123 ? 1.681 2.328 -5.884 1.00 90.56 123 HIS A C 1
ATOM 944 O O . HIS A 1 123 ? 0.455 2.250 -5.873 1.00 90.56 123 HIS A O 1
ATOM 950 N N . THR A 1 124 ? 2.449 1.258 -6.104 1.00 93.19 124 THR A N 1
ATOM 951 C CA . THR A 1 124 ? 1.897 -0.094 -6.281 1.00 93.19 124 THR A CA 1
ATOM 952 C C . THR A 1 124 ? 1.186 -0.575 -5.016 1.00 93.19 124 THR A C 1
ATOM 954 O O . THR A 1 124 ? 0.063 -1.065 -5.110 1.00 93.19 124 THR A O 1
ATOM 957 N N . TRP A 1 125 ? 1.764 -0.355 -3.829 1.00 91.81 125 TRP A N 1
ATOM 958 C CA . TRP A 1 125 ? 1.103 -0.675 -2.555 1.00 91.81 125 TRP A CA 1
ATOM 959 C C . TRP A 1 125 ? -0.208 0.078 -2.346 1.00 91.81 125 TRP A C 1
ATOM 961 O O . TRP A 1 125 ? -1.193 -0.513 -1.899 1.00 91.81 125 TRP A O 1
ATOM 971 N N . PHE A 1 126 ? -0.248 1.360 -2.713 1.00 89.88 126 PHE A N 1
ATOM 972 C CA . PHE A 1 126 ? -1.480 2.143 -2.664 1.00 89.88 126 PHE A CA 1
ATOM 973 C C . PHE A 1 126 ? -2.593 1.486 -3.500 1.00 89.88 126 PHE A C 1
ATOM 975 O O . PHE A 1 126 ? -3.709 1.286 -3.014 1.00 89.88 126 PHE A O 1
ATOM 982 N N . HIS A 1 127 ? -2.274 1.066 -4.727 1.00 93.06 127 HIS A N 1
ATOM 983 C CA . HIS A 1 127 ? -3.239 0.393 -5.594 1.00 93.06 127 HIS A CA 1
ATOM 984 C C . HIS A 1 127 ? -3.568 -1.046 -5.166 1.00 93.06 127 HIS A C 1
ATOM 986 O O . HIS A 1 127 ? -4.686 -1.484 -5.429 1.00 93.06 127 HIS A O 1
ATOM 992 N N . CYS A 1 128 ? -2.692 -1.765 -4.448 1.00 93.44 128 CYS A N 1
ATOM 993 C CA . CYS A 1 128 ? -3.079 -3.023 -3.788 1.00 93.44 128 CYS A CA 1
ATOM 994 C C . CYS A 1 128 ? -4.275 -2.801 -2.846 1.00 93.44 128 CYS A C 1
ATOM 996 O O . CYS A 1 128 ? -5.245 -3.560 -2.882 1.00 93.44 128 CYS A O 1
ATOM 998 N N . GLY A 1 129 ? -4.234 -1.737 -2.036 1.00 90.62 129 GLY A N 1
ATOM 999 C CA . GLY A 1 129 ? -5.320 -1.392 -1.118 1.00 90.62 129 GLY A CA 1
ATOM 1000 C C . GLY A 1 129 ? -6.619 -1.021 -1.838 1.00 90.62 129 GLY A C 1
ATOM 1001 O O . GLY A 1 129 ? -7.687 -1.523 -1.481 1.00 90.62 129 GLY A O 1
ATOM 1002 N N . GLU A 1 130 ? -6.530 -0.196 -2.885 1.00 91.62 130 GLU A N 1
ATOM 1003 C CA . GLU A 1 130 ? -7.686 0.177 -3.713 1.00 91.62 130 GLU A CA 1
ATOM 1004 C C . GLU A 1 130 ? -8.329 -1.052 -4.377 1.00 91.62 130 GLU A C 1
ATOM 1006 O O . GLU A 1 130 ? -9.546 -1.230 -4.303 1.00 91.62 130 GLU A O 1
ATOM 1011 N N . ILE A 1 131 ? -7.520 -1.938 -4.967 1.00 93.81 131 ILE A N 1
ATOM 1012 C CA . ILE A 1 131 ? -8.000 -3.161 -5.620 1.00 93.81 131 ILE A CA 1
ATOM 1013 C C . ILE A 1 131 ? -8.669 -4.088 -4.607 1.00 93.81 131 ILE A C 1
ATOM 1015 O O . ILE A 1 131 ? -9.768 -4.569 -4.878 1.00 93.81 131 ILE A O 1
ATOM 1019 N N . ASN A 1 132 ? -8.071 -4.316 -3.434 1.00 91.62 132 ASN A N 1
ATOM 1020 C CA . ASN A 1 132 ? -8.674 -5.167 -2.404 1.00 91.62 132 ASN A CA 1
ATOM 1021 C C . ASN A 1 132 ? -10.043 -4.620 -1.952 1.00 91.62 132 ASN A C 1
ATOM 1023 O O . ASN A 1 132 ? -11.007 -5.377 -1.827 1.00 91.62 132 ASN A O 1
ATOM 1027 N N . ALA A 1 133 ? -10.176 -3.297 -1.799 1.00 90.44 133 ALA A N 1
ATOM 1028 C CA . ALA A 1 133 ? -11.458 -2.669 -1.484 1.00 90.44 133 ALA A CA 1
ATOM 1029 C C . ALA A 1 133 ? -12.500 -2.872 -2.601 1.00 90.44 133 ALA A C 1
ATOM 1031 O O . ALA A 1 133 ? -13.626 -3.290 -2.324 1.00 90.44 133 ALA A O 1
ATOM 1032 N N . VAL A 1 134 ? -12.131 -2.638 -3.867 1.00 92.50 134 VAL A N 1
ATOM 1033 C CA . VAL A 1 134 ? -13.027 -2.858 -5.021 1.00 92.50 134 VAL A CA 1
ATOM 1034 C C . VAL A 1 134 ? -13.448 -4.326 -5.122 1.00 92.50 134 VAL A C 1
ATOM 1036 O O . VAL A 1 134 ? -14.626 -4.618 -5.317 1.00 92.50 134 VAL A O 1
ATOM 1039 N N . ARG A 1 135 ? -12.518 -5.261 -4.919 1.00 93.19 135 ARG A N 1
ATOM 1040 C CA . ARG A 1 135 ? -12.788 -6.704 -4.916 1.00 93.19 135 ARG A CA 1
ATOM 1041 C C . ARG A 1 135 ? -13.806 -7.096 -3.847 1.00 93.19 135 ARG A C 1
ATOM 1043 O O . ARG A 1 135 ? -14.756 -7.815 -4.147 1.00 93.19 135 ARG A O 1
ATOM 1050 N N . GLN A 1 136 ? -13.661 -6.586 -2.627 1.00 91.06 136 GLN A N 1
ATOM 1051 C CA . GLN A 1 136 ? -14.624 -6.830 -1.550 1.00 91.06 136 GLN A CA 1
ATOM 1052 C C . GLN A 1 136 ? -16.018 -6.268 -1.868 1.00 91.06 136 GLN A C 1
ATOM 1054 O O . GLN A 1 136 ? -17.030 -6.901 -1.561 1.00 91.06 136 GLN A O 1
ATOM 1059 N N . LEU A 1 137 ? -16.089 -5.106 -2.525 1.00 91.00 137 LEU A N 1
ATOM 1060 C CA . LEU A 1 137 ? -17.353 -4.541 -3.009 1.00 91.00 137 LEU A CA 1
ATOM 1061 C C . LEU A 1 137 ? -17.999 -5.405 -4.103 1.00 91.00 137 LEU A C 1
ATOM 1063 O O . LEU A 1 137 ? -19.223 -5.484 -4.159 1.00 91.00 137 LEU A O 1
ATOM 1067 N N . LEU A 1 138 ? -17.191 -6.089 -4.916 1.00 92.31 138 LEU A N 1
ATOM 1068 C CA . LEU A 1 138 ? -17.626 -7.072 -5.917 1.00 92.31 138 LEU A CA 1
ATOM 1069 C C . LEU A 1 138 ? -17.958 -8.455 -5.324 1.00 92.31 138 LEU A C 1
ATOM 1071 O O . LEU A 1 138 ? -18.414 -9.334 -6.046 1.00 92.31 138 LEU A O 1
ATOM 1075 N N . GLY A 1 139 ? -17.762 -8.664 -4.017 1.00 91.50 139 GLY A N 1
ATOM 1076 C CA . GLY A 1 139 ? -18.082 -9.926 -3.336 1.00 91.50 139 GLY A CA 1
ATOM 1077 C C . GLY A 1 139 ? -16.957 -10.952 -3.309 1.00 91.50 139 GLY A C 1
ATOM 1078 O O . GLY A 1 139 ? -17.182 -12.097 -2.919 1.00 91.50 139 GLY A O 1
ATOM 1079 N N . HIS A 1 140 ? -15.741 -10.558 -3.685 1.00 91.44 140 HIS A N 1
ATOM 1080 C CA . HIS A 1 140 ? -14.563 -11.388 -3.459 1.00 91.44 140 HIS A CA 1
ATOM 1081 C C . HIS A 1 140 ? -14.234 -11.438 -1.961 1.00 91.44 140 HIS A C 1
ATOM 1083 O O . HIS A 1 140 ? -14.437 -10.443 -1.255 1.00 91.44 140 HIS A O 1
ATOM 1089 N N . PRO A 1 141 ? -13.693 -12.566 -1.464 1.00 86.25 141 PRO A N 1
ATOM 1090 C CA . PRO A 1 141 ? -13.197 -12.630 -0.099 1.00 86.25 141 PRO A CA 1
ATOM 1091 C C . PRO A 1 141 ? -12.058 -11.629 0.101 1.00 86.25 141 PRO A C 1
ATOM 1093 O O . PRO A 1 141 ? -11.307 -11.314 -0.824 1.00 86.25 141 PRO A O 1
ATOM 1096 N N . GLU A 1 142 ? -11.919 -11.151 1.334 1.00 81.44 142 GLU A N 1
ATOM 1097 C CA . GLU A 1 142 ? -10.783 -10.323 1.716 1.00 81.44 142 GLU A CA 1
ATOM 1098 C C . GLU A 1 142 ? -9.479 -11.104 1.538 1.00 81.44 142 GLU A C 1
ATOM 1100 O O . GLU A 1 142 ? -9.320 -12.220 2.040 1.00 81.44 142 GLU A O 1
ATOM 1105 N N . ILE A 1 143 ? -8.541 -10.494 0.820 1.00 81.31 143 ILE A N 1
ATOM 1106 C CA . ILE A 1 143 ? -7.179 -10.994 0.690 1.00 81.31 143 ILE A CA 1
ATOM 1107 C C . ILE A 1 143 ? -6.354 -10.332 1.795 1.00 81.31 143 ILE A C 1
ATOM 1109 O O . ILE A 1 143 ? -6.456 -9.121 2.000 1.00 81.31 143 ILE A O 1
ATOM 1113 N N . ALA A 1 144 ? -5.529 -11.111 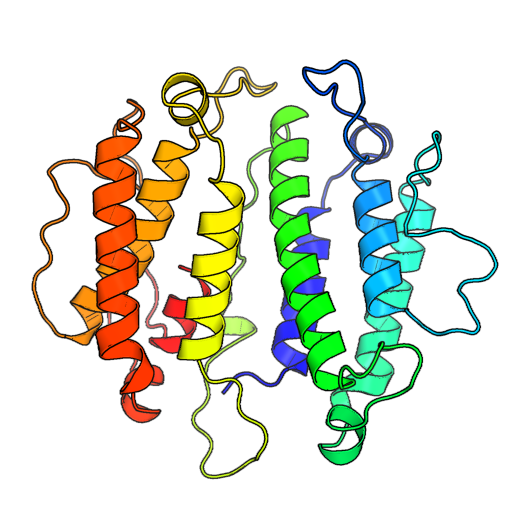2.503 1.00 76.25 144 ALA A N 1
ATOM 1114 C CA . ALA A 1 144 ? -4.581 -10.552 3.466 1.00 76.25 144 ALA A CA 1
ATOM 1115 C C . ALA A 1 144 ? -3.732 -9.473 2.776 1.00 76.25 144 ALA A C 1
ATOM 1117 O O . ALA A 1 144 ? -3.156 -9.751 1.724 1.00 76.25 144 ALA A O 1
ATOM 1118 N N . PHE A 1 145 ? -3.671 -8.264 3.343 1.00 70.19 145 PHE A N 1
ATOM 1119 C CA . PHE A 1 145 ? -3.024 -7.107 2.707 1.00 70.19 145 PHE A CA 1
ATOM 1120 C C . PHE A 1 145 ? -1.539 -7.340 2.394 1.00 70.19 145 PHE A C 1
ATOM 1122 O O . PHE A 1 145 ? -1.068 -6.909 1.346 1.00 70.19 145 PHE A O 1
ATOM 1129 N N . LEU A 1 146 ? -0.842 -8.075 3.264 1.00 75.25 146 LEU A N 1
ATOM 1130 C CA . LEU A 1 146 ? 0.542 -8.509 3.091 1.00 75.25 146 LEU A CA 1
ATOM 1131 C C . LEU A 1 146 ? 0.618 -10.033 3.236 1.00 75.25 146 LEU A C 1
ATOM 1133 O O . LEU A 1 146 ? 0.134 -10.596 4.221 1.00 75.25 146 LEU A O 1
ATOM 1137 N N . GLY A 1 147 ? 1.213 -10.696 2.246 1.00 70.00 147 GLY A N 1
ATOM 1138 C CA . GLY A 1 147 ? 1.596 -12.104 2.293 1.00 70.00 147 GLY A CA 1
ATOM 1139 C C . GLY A 1 147 ? 2.732 -12.362 3.289 1.00 70.00 147 GLY A C 1
ATOM 1140 O O . GLY A 1 147 ? 3.116 -11.487 4.068 1.00 70.00 147 GLY A O 1
ATOM 1141 N N . ASN A 1 148 ? 3.290 -13.577 3.288 1.00 73.88 148 ASN A N 1
ATOM 1142 C CA . ASN A 1 148 ? 4.400 -13.901 4.184 1.00 73.88 148 ASN A CA 1
ATOM 1143 C C . ASN A 1 148 ? 5.656 -13.095 3.812 1.00 73.88 148 ASN A C 1
ATOM 1145 O O . ASN A 1 148 ? 6.390 -13.453 2.898 1.00 73.88 148 ASN A O 1
ATOM 1149 N N . ILE A 1 149 ? 5.919 -12.020 4.551 1.00 71.56 149 ILE A N 1
ATOM 1150 C CA . ILE A 1 149 ? 7.058 -11.141 4.297 1.00 71.56 149 ILE A CA 1
ATOM 1151 C C . ILE A 1 149 ? 8.397 -11.800 4.666 1.00 71.56 149 ILE A C 1
ATOM 1153 O O . ILE A 1 149 ? 9.396 -11.539 4.009 1.00 71.56 149 ILE A O 1
ATOM 1157 N N . THR A 1 150 ? 8.440 -12.701 5.652 1.00 63.75 150 THR A N 1
ATOM 1158 C CA . THR A 1 150 ? 9.708 -13.246 6.186 1.00 63.75 150 THR A CA 1
ATOM 1159 C C . THR A 1 150 ? 10.489 -14.097 5.192 1.00 63.75 150 THR A C 1
ATOM 1161 O O . THR A 1 150 ? 11.715 -14.132 5.240 1.00 63.75 150 THR A O 1
ATOM 1164 N N . GLU A 1 151 ? 9.797 -14.753 4.262 1.00 64.00 151 GLU A N 1
ATOM 1165 C CA . GLU A 1 151 ? 10.416 -15.586 3.225 1.00 64.00 151 GLU A CA 1
ATOM 1166 C C . GLU A 1 151 ? 10.940 -14.760 2.039 1.00 64.00 151 GLU A C 1
ATOM 1168 O O . GLU A 1 151 ? 11.731 -15.258 1.235 1.00 64.00 151 GLU A O 1
ATOM 1173 N N . HIS A 1 152 ? 10.525 -13.493 1.929 1.00 55.94 152 HIS A N 1
ATOM 1174 C CA . HIS A 1 152 ? 10.760 -12.653 0.750 1.00 55.94 152 HIS A CA 1
ATOM 1175 C C . HIS A 1 152 ? 11.534 -11.363 1.051 1.00 55.94 152 HIS A C 1
ATOM 1177 O O . HIS A 1 152 ? 12.298 -10.897 0.209 1.00 55.94 152 HIS A O 1
ATOM 1183 N N . LEU A 1 153 ? 11.366 -10.811 2.252 1.00 62.66 153 LEU A N 1
ATOM 1184 C CA . LEU A 1 153 ? 11.973 -9.589 2.761 1.00 62.66 153 LEU A CA 1
ATOM 1185 C C . LEU A 1 153 ? 12.319 -9.783 4.246 1.00 62.66 153 LEU A C 1
ATOM 1187 O O . LEU A 1 153 ? 11.516 -9.504 5.137 1.00 62.66 153 LEU A O 1
ATOM 1191 N N . GLU A 1 154 ? 13.557 -10.189 4.535 1.00 62.72 154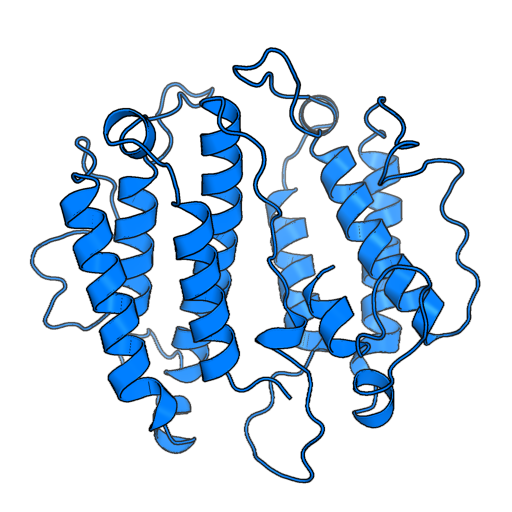 GLU A N 1
ATOM 1192 C CA . GLU A 1 154 ? 14.101 -10.184 5.901 1.00 62.72 154 GLU A CA 1
ATOM 1193 C C . GLU A 1 154 ? 15.146 -9.072 6.039 1.00 62.72 154 GLU A C 1
ATOM 1195 O O . GLU A 1 154 ? 16.070 -8.965 5.227 1.00 62.72 154 GLU A O 1
ATOM 1200 N N . TRP A 1 155 ? 15.034 -8.240 7.079 1.00 62.41 155 TRP A N 1
ATOM 1201 C CA . TRP A 1 155 ? 16.073 -7.258 7.375 1.00 62.41 155 TRP A CA 1
ATOM 1202 C C . TRP A 1 155 ? 17.392 -7.955 7.743 1.00 62.41 155 TRP A C 1
ATOM 1204 O O . TRP A 1 155 ? 17.522 -8.550 8.808 1.00 62.41 155 TRP A O 1
ATOM 1214 N N . ARG A 1 156 ? 18.394 -7.853 6.862 1.00 58.56 156 ARG A N 1
ATOM 1215 C CA . ARG A 1 156 ? 19.759 -8.363 7.102 1.00 58.56 156 ARG A CA 1
ATOM 1216 C C . ARG A 1 156 ? 20.722 -7.231 7.450 1.00 58.56 156 ARG A C 1
ATOM 1218 O O . ARG A 1 156 ? 20.889 -6.354 6.609 1.00 58.56 156 ARG A O 1
ATOM 1225 N N . ASP A 1 157 ? 21.328 -7.215 8.630 1.00 56.09 157 ASP A N 1
ATOM 1226 C CA . ASP A 1 157 ? 22.409 -6.277 8.986 1.00 56.09 157 ASP A CA 1
ATOM 1227 C C . ASP A 1 157 ? 23.610 -6.431 8.028 1.00 56.09 157 ASP A C 1
ATOM 1229 O O . ASP A 1 157 ? 24.171 -7.531 7.945 1.00 56.09 157 ASP A O 1
ATOM 1233 N N . PRO A 1 158 ? 24.028 -5.389 7.280 1.00 53.44 158 PRO A N 1
ATOM 1234 C CA . PRO A 1 158 ? 25.287 -5.430 6.570 1.00 53.44 158 PRO A CA 1
ATOM 1235 C C . PRO A 1 158 ? 26.219 -4.320 7.059 1.00 53.44 158 PRO A C 1
ATOM 1237 O O . PRO A 1 158 ? 26.004 -3.134 6.800 1.00 53.44 158 PRO A O 1
ATOM 1240 N N . ALA A 1 159 ? 27.354 -4.739 7.612 1.00 50.50 159 ALA A N 1
ATOM 1241 C CA . ALA A 1 159 ? 28.560 -3.935 7.760 1.00 50.50 159 ALA A CA 1
ATOM 1242 C C . ALA A 1 159 ? 29.076 -3.401 6.398 1.00 50.50 159 ALA A C 1
ATOM 1244 O O . ALA A 1 159 ? 30.058 -3.895 5.844 1.00 50.50 159 ALA A O 1
ATOM 1245 N N . GLY A 1 160 ? 28.415 -2.372 5.858 1.00 52.31 160 GLY A N 1
ATOM 1246 C CA . GLY A 1 160 ? 28.911 -1.499 4.796 1.00 52.31 160 GLY A CA 1
ATOM 1247 C C . GLY A 1 160 ? 28.500 -1.842 3.361 1.00 52.31 160 GLY A C 1
ATOM 1248 O O . GLY A 1 160 ? 29.319 -2.346 2.598 1.00 52.31 160 GLY A O 1
ATOM 1249 N N . ARG A 1 161 ? 27.298 -1.422 2.933 1.00 45.91 161 ARG A N 1
ATOM 1250 C CA . ARG A 1 161 ? 27.020 -1.019 1.536 1.00 45.91 161 ARG A CA 1
ATOM 1251 C C . ARG A 1 161 ? 26.073 0.186 1.505 1.00 45.91 161 ARG A C 1
ATOM 1253 O O . ARG A 1 161 ? 25.121 0.250 2.271 1.00 45.91 161 ARG A O 1
ATOM 1260 N N . GLY A 1 162 ? 26.434 1.167 0.676 1.00 45.88 162 GLY A N 1
ATOM 1261 C CA . GLY A 1 162 ? 25.880 2.520 0.648 1.00 45.88 162 GLY A CA 1
ATOM 1262 C C . GLY A 1 162 ? 24.482 2.655 0.040 1.00 45.88 162 GLY A C 1
ATOM 1263 O O . GLY A 1 162 ? 23.950 1.728 -0.563 1.00 45.88 162 GLY A O 1
ATOM 1264 N N . THR A 1 163 ? 23.945 3.868 0.220 1.00 44.88 163 THR A N 1
ATOM 1265 C CA . THR A 1 163 ? 22.588 4.359 -0.097 1.00 44.88 163 THR A CA 1
ATOM 1266 C C . THR A 1 163 ? 21.478 3.636 0.663 1.00 44.88 163 THR A C 1
ATOM 1268 O O . THR A 1 163 ? 20.827 2.723 0.169 1.00 44.88 163 THR A O 1
ATOM 1271 N N . THR A 1 164 ? 21.302 4.063 1.913 1.00 54.16 164 THR A N 1
ATOM 1272 C CA . THR A 1 164 ? 20.381 3.507 2.901 1.00 54.16 164 THR A CA 1
ATOM 1273 C C . THR A 1 164 ? 19.023 4.212 2.857 1.00 54.16 164 THR A C 1
ATOM 1275 O O . THR A 1 164 ? 18.955 5.438 2.926 1.00 54.16 164 THR A O 1
ATOM 1278 N N . TYR A 1 165 ? 17.928 3.448 2.798 1.00 55.94 165 TYR A N 1
ATOM 1279 C CA . TYR A 1 165 ? 16.632 3.957 3.251 1.00 55.94 165 TYR A CA 1
ATOM 1280 C C . TYR A 1 165 ? 16.627 3.884 4.766 1.00 55.94 165 TYR A C 1
ATOM 1282 O O . TYR A 1 165 ? 16.787 2.799 5.328 1.00 55.94 165 TYR A O 1
ATOM 1290 N N . ARG A 1 166 ? 16.488 5.036 5.421 1.00 67.12 166 ARG A N 1
ATOM 1291 C CA . ARG A 1 166 ? 16.327 5.052 6.865 1.00 67.12 166 ARG A CA 1
ATOM 1292 C C . ARG A 1 166 ? 14.882 4.649 7.192 1.00 67.12 166 ARG A C 1
ATOM 1294 O O . ARG A 1 166 ? 13.963 5.281 6.663 1.00 67.12 166 ARG A O 1
ATOM 1301 N N . PRO A 1 167 ? 14.648 3.601 8.001 1.00 69.62 167 PRO A N 1
ATOM 1302 C CA . PRO A 1 167 ? 13.295 3.176 8.357 1.00 69.62 167 PRO A CA 1
ATOM 1303 C C . PRO A 1 167 ? 12.441 4.303 8.954 1.00 69.62 167 PRO A C 1
ATOM 1305 O O . PRO A 1 167 ? 11.239 4.344 8.708 1.00 69.62 167 PRO A O 1
ATOM 1308 N N . ASP A 1 168 ? 13.056 5.258 9.662 1.00 72.56 168 ASP A N 1
ATOM 1309 C CA . ASP A 1 168 ? 12.378 6.443 10.191 1.00 72.56 168 ASP A CA 1
ATOM 1310 C C . ASP A 1 168 ? 11.818 7.363 9.103 1.00 72.56 168 ASP A C 1
ATOM 1312 O O . ASP A 1 168 ? 10.691 7.838 9.241 1.00 72.56 168 ASP A O 1
ATOM 1316 N N . ASP A 1 169 ? 12.544 7.582 8.006 1.00 74.19 169 ASP A N 1
ATOM 1317 C CA . ASP A 1 169 ? 12.056 8.412 6.899 1.00 74.19 169 ASP A CA 1
ATOM 1318 C C . ASP A 1 169 ? 10.866 7.749 6.191 1.00 74.19 169 ASP A C 1
ATOM 1320 O O . ASP A 1 169 ? 9.880 8.417 5.866 1.00 74.19 169 ASP A O 1
ATOM 1324 N N . LEU A 1 170 ? 10.925 6.428 5.989 1.00 76.62 170 LEU A N 1
ATOM 1325 C CA . LEU A 1 170 ? 9.837 5.673 5.366 1.00 76.62 170 LEU A CA 1
ATOM 1326 C C . LEU A 1 170 ? 8.588 5.638 6.258 1.00 76.62 170 LEU A C 1
ATOM 1328 O O . LEU A 1 170 ? 7.486 5.869 5.762 1.00 76.62 170 LEU A O 1
ATOM 1332 N N . ALA A 1 171 ? 8.755 5.414 7.564 1.00 80.75 171 ALA A N 1
ATOM 1333 C CA . ALA A 1 171 ? 7.658 5.444 8.527 1.00 80.75 171 ALA A CA 1
ATOM 1334 C C . ALA A 1 171 ? 7.010 6.836 8.603 1.00 80.75 171 ALA A C 1
ATOM 1336 O O . ALA A 1 171 ? 5.789 6.957 8.513 1.00 80.75 171 ALA A O 1
ATOM 1337 N N . ARG A 1 172 ? 7.812 7.911 8.685 1.00 82.00 172 ARG A N 1
ATOM 1338 C CA . ARG A 1 172 ? 7.308 9.298 8.659 1.00 82.00 172 ARG A CA 1
ATOM 1339 C C . ARG A 1 172 ? 6.538 9.591 7.378 1.00 82.00 172 ARG A C 1
ATOM 1341 O O . ARG A 1 172 ? 5.470 10.200 7.440 1.00 82.00 172 ARG A O 1
ATOM 1348 N N . PHE A 1 173 ? 7.057 9.148 6.231 1.00 82.31 173 PHE A N 1
ATOM 1349 C CA . PHE A 1 173 ? 6.360 9.287 4.959 1.00 82.31 173 PHE A CA 1
ATOM 1350 C C . PHE A 1 173 ? 5.015 8.551 4.991 1.00 82.31 173 PHE A C 1
ATOM 1352 O O . PHE A 1 173 ? 3.988 9.195 4.797 1.00 82.31 173 PHE A O 1
ATOM 1359 N N . ALA A 1 174 ? 4.992 7.258 5.329 1.00 85.38 174 ALA A N 1
ATOM 1360 C CA . ALA A 1 174 ? 3.768 6.456 5.400 1.00 85.38 174 ALA A CA 1
ATOM 1361 C C . ALA A 1 174 ? 2.707 7.074 6.332 1.00 85.38 174 ALA A C 1
ATOM 1363 O O . ALA A 1 174 ? 1.551 7.234 5.935 1.00 85.38 174 ALA A O 1
ATOM 1364 N N . ILE A 1 175 ? 3.113 7.516 7.527 1.00 86.56 175 ILE A N 1
ATOM 1365 C CA . ILE A 1 175 ? 2.252 8.229 8.481 1.00 86.56 175 ILE A CA 1
ATOM 1366 C C . ILE A 1 175 ? 1.688 9.511 7.853 1.00 86.56 175 ILE A C 1
ATOM 1368 O O . ILE A 1 175 ? 0.488 9.767 7.952 1.00 86.56 175 ILE A O 1
ATOM 1372 N N . SER A 1 176 ? 2.521 10.307 7.177 1.00 87.81 176 SER A N 1
ATOM 1373 C CA . SER A 1 176 ? 2.083 11.560 6.546 1.00 87.81 176 SER A CA 1
ATOM 1374 C C . SER A 1 176 ? 1.098 11.335 5.390 1.00 87.81 176 SER A C 1
ATOM 1376 O O . SER A 1 176 ? 0.122 12.078 5.252 1.00 87.81 176 SER A O 1
ATOM 1378 N N . GLU A 1 177 ? 1.289 10.278 4.595 1.00 88.44 177 GLU A N 1
ATOM 1379 C CA . GLU A 1 177 ? 0.369 9.914 3.516 1.00 88.44 177 GLU A CA 1
ATOM 1380 C C . GLU A 1 177 ? -0.968 9.410 4.072 1.00 88.44 177 GLU A C 1
ATOM 1382 O O . GLU A 1 177 ? -2.027 9.763 3.541 1.00 88.44 177 GLU A O 1
ATOM 1387 N N . PHE A 1 178 ? -0.937 8.653 5.175 1.00 89.94 178 PHE A N 1
ATOM 1388 C CA . PHE A 1 178 ? -2.138 8.245 5.900 1.00 89.94 178 PHE A CA 1
ATOM 1389 C C . PHE A 1 178 ? -2.899 9.464 6.441 1.00 89.94 178 PHE A C 1
ATOM 1391 O O . PHE A 1 178 ? -4.092 9.609 6.174 1.00 89.94 178 PHE A O 1
ATOM 1398 N N . GLU A 1 179 ? -2.218 10.410 7.102 1.00 90.50 179 GLU A N 1
ATOM 1399 C CA . GLU A 1 179 ? -2.820 11.674 7.561 1.00 90.50 179 GLU A CA 1
ATOM 1400 C C . GLU A 1 179 ? -3.451 12.464 6.412 1.00 90.50 179 GLU A C 1
ATOM 1402 O O . GLU A 1 179 ? -4.553 13.006 6.551 1.00 90.50 179 GLU A O 1
ATOM 1407 N N . ARG A 1 180 ? -2.776 12.514 5.257 1.00 90.81 180 ARG A N 1
ATOM 1408 C CA . ARG A 1 180 ? -3.299 13.183 4.065 1.00 90.81 180 ARG A CA 1
ATOM 1409 C C . ARG A 1 180 ? -4.594 12.533 3.584 1.00 90.81 180 ARG A C 1
ATOM 1411 O O . ARG A 1 180 ? -5.517 13.262 3.224 1.00 90.81 180 ARG A O 1
ATOM 1418 N N . GLY A 1 181 ? -4.684 11.203 3.618 1.00 89.19 181 GLY A N 1
ATOM 1419 C CA . GLY A 1 181 ? -5.899 10.454 3.285 1.00 89.19 181 GLY A CA 1
ATOM 1420 C C . GLY A 1 181 ? -7.084 10.743 4.216 1.00 89.19 181 GLY A C 1
ATOM 1421 O O . GLY A 1 181 ? -8.232 10.644 3.796 1.00 89.19 181 GLY A O 1
ATOM 1422 N N . LEU A 1 182 ? -6.824 11.171 5.455 1.00 91.94 182 LEU A N 1
ATOM 1423 C CA . LEU A 1 182 ? -7.853 11.521 6.445 1.00 91.94 182 LEU A CA 1
ATOM 1424 C C . LEU A 1 182 ? -8.302 12.992 6.382 1.00 91.94 182 LEU A C 1
ATOM 1426 O O . LEU A 1 182 ? -9.155 13.422 7.172 1.00 91.94 182 LEU A O 1
ATOM 1430 N N . LYS A 1 183 ? -7.705 13.805 5.503 1.00 92.50 183 LYS A N 1
ATOM 1431 C CA . LYS A 1 183 ? -7.998 15.239 5.415 1.00 92.50 183 LYS A CA 1
ATOM 1432 C C . LYS A 1 183 ? -9.415 15.475 4.891 1.00 92.50 183 LYS A C 1
ATOM 1434 O O . LYS A 1 183 ? -9.781 14.998 3.825 1.00 92.50 183 LYS A O 1
ATOM 1439 N N . GLY A 1 184 ? -10.182 16.291 5.616 1.00 92.62 184 GLY A N 1
ATOM 1440 C CA . GLY A 1 184 ? -11.558 16.649 5.248 1.00 92.62 184 GLY A CA 1
ATOM 1441 C C . GLY A 1 184 ? -12.616 15.633 5.681 1.00 92.62 184 GLY A C 1
ATOM 1442 O O . GLY A 1 184 ? -13.795 15.898 5.486 1.00 92.62 184 GLY A O 1
ATOM 1443 N N . LEU A 1 185 ? -12.209 14.523 6.304 1.00 94.44 185 LEU A N 1
ATOM 1444 C CA . LEU A 1 185 ? -13.114 13.489 6.791 1.00 94.44 185 LEU A CA 1
ATOM 1445 C C . LEU A 1 185 ? -13.998 13.999 7.940 1.00 94.44 185 LEU A C 1
ATOM 1447 O O . LEU A 1 185 ? -13.483 14.461 8.967 1.00 94.44 185 LEU A O 1
ATOM 1451 N N . THR A 1 186 ? -15.313 13.869 7.780 1.00 95.69 186 THR A N 1
ATOM 1452 C CA . THR A 1 186 ? -16.308 14.174 8.821 1.00 95.69 186 THR A CA 1
ATOM 1453 C C . THR A 1 186 ? -16.439 13.039 9.840 1.00 95.69 186 THR A C 1
ATOM 1455 O O . THR A 1 186 ? -16.012 11.908 9.600 1.00 95.69 186 THR A O 1
ATOM 1458 N N . ALA A 1 187 ? -17.042 13.320 11.000 1.00 95.88 187 ALA A N 1
ATOM 1459 C CA . ALA A 1 187 ? -17.274 12.299 12.022 1.00 95.88 187 ALA A CA 1
ATOM 1460 C C . ALA A 1 187 ? -18.222 11.199 11.516 1.00 95.88 187 ALA A C 1
ATOM 1462 O O . ALA A 1 187 ? -17.996 10.021 11.791 1.00 95.88 187 ALA A O 1
ATOM 1463 N N . GLU A 1 188 ? 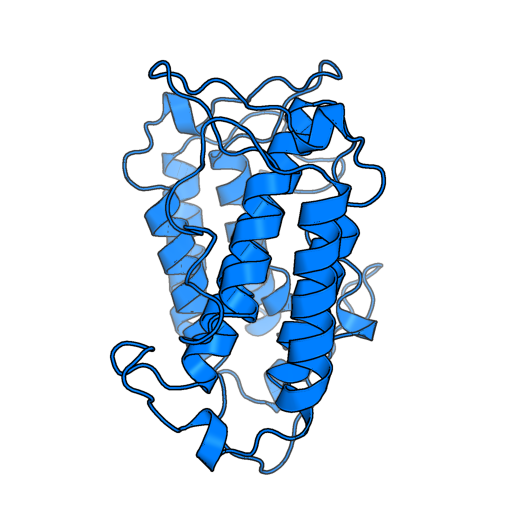-19.240 11.581 10.745 1.00 95.25 188 GLU A N 1
ATOM 1464 C CA . GLU A 1 188 ? -20.227 10.685 10.150 1.00 95.25 188 GLU A CA 1
ATOM 1465 C C . GLU A 1 188 ? -19.593 9.748 9.116 1.00 95.25 188 GLU A C 1
ATOM 1467 O O . GLU A 1 188 ? -19.813 8.537 9.167 1.00 95.25 188 GLU A O 1
ATOM 1472 N N . GLU A 1 189 ? -18.770 10.278 8.207 1.00 93.88 189 GLU A N 1
ATOM 1473 C CA . GLU A 1 189 ? -18.052 9.467 7.214 1.00 93.88 189 GLU A CA 1
ATOM 1474 C C . GLU A 1 189 ? -17.056 8.519 7.878 1.00 93.88 189 GLU A C 1
ATOM 1476 O O . GLU A 1 189 ? -16.919 7.368 7.466 1.00 93.88 189 GLU A O 1
ATOM 1481 N N . ALA A 1 190 ? -16.375 8.977 8.930 1.00 94.44 190 ALA A N 1
ATOM 1482 C CA . ALA A 1 190 ? -15.319 8.204 9.563 1.00 94.44 190 ALA A CA 1
ATOM 1483 C C . ALA A 1 190 ? -15.829 6.905 10.205 1.00 94.44 190 ALA A C 1
ATOM 1485 O O . ALA A 1 190 ? -15.131 5.888 10.181 1.00 94.44 190 ALA A O 1
ATOM 1486 N N . VAL A 1 191 ? -17.039 6.934 10.770 1.00 95.00 191 VAL A N 1
ATOM 1487 C CA . VAL A 1 191 ? -17.681 5.769 11.401 1.00 95.00 191 VAL A CA 1
ATOM 1488 C C . VAL A 1 191 ? -18.552 4.971 10.432 1.00 95.00 191 VAL A C 1
ATOM 1490 O O . VAL A 1 191 ? -19.012 3.878 10.775 1.00 95.00 191 VAL A O 1
ATOM 1493 N N . ALA A 1 192 ? -18.787 5.490 9.224 1.00 92.62 192 ALA A N 1
ATOM 1494 C CA . ALA A 1 192 ? -19.585 4.810 8.221 1.00 92.62 192 ALA A CA 1
ATOM 1495 C C . ALA A 1 192 ? -18.941 3.474 7.828 1.00 92.62 192 ALA A C 1
ATOM 1497 O O . ALA A 1 192 ? -17.723 3.340 7.702 1.00 92.62 192 ALA A O 1
ATOM 1498 N N . ARG A 1 193 ? -19.791 2.467 7.620 1.00 90.62 193 ARG A N 1
ATOM 1499 C CA . ARG A 1 193 ? -19.385 1.145 7.143 1.00 90.62 193 ARG A CA 1
ATOM 1500 C C . ARG A 1 193 ? -20.077 0.859 5.825 1.00 90.62 193 ARG A C 1
ATOM 1502 O O . ARG A 1 193 ? -21.306 0.886 5.750 1.00 90.62 193 ARG A O 1
ATOM 1509 N N . VAL A 1 194 ? -19.281 0.564 4.809 1.00 88.00 194 VAL A N 1
ATOM 1510 C CA . VAL A 1 194 ? -19.771 0.255 3.466 1.00 88.00 194 VAL A CA 1
ATOM 1511 C C . VAL A 1 194 ? -20.223 -1.204 3.417 1.00 88.00 194 VAL A C 1
ATOM 1513 O O . VAL A 1 194 ? -19.540 -2.085 3.941 1.00 88.00 194 VAL A O 1
ATOM 1516 N N . ALA A 1 195 ? -21.393 -1.458 2.829 1.00 88.50 195 ALA A N 1
ATOM 1517 C CA . ALA A 1 195 ? -21.897 -2.814 2.633 1.00 88.50 195 ALA A CA 1
ATOM 1518 C C . ALA A 1 195 ? -21.071 -3.546 1.565 1.00 88.50 195 ALA A C 1
ATOM 1520 O O . ALA A 1 195 ? -20.743 -2.963 0.534 1.00 88.50 195 ALA A O 1
ATOM 1521 N N . LYS A 1 196 ? -20.752 -4.815 1.822 1.00 85.81 196 LYS A N 1
ATOM 1522 C CA . LYS A 1 196 ? -20.135 -5.725 0.852 1.00 85.81 196 LYS A CA 1
ATOM 1523 C C . LYS A 1 196 ? -21.225 -6.516 0.122 1.00 85.81 196 LYS A C 1
ATOM 1525 O O . LYS A 1 196 ? -22.347 -6.635 0.623 1.00 85.81 196 LYS A O 1
ATOM 1530 N N . ALA A 1 197 ? -20.900 -7.088 -1.037 1.00 85.12 197 ALA A N 1
ATOM 1531 C CA . ALA A 1 197 ? -21.866 -7.877 -1.808 1.00 85.12 197 ALA A CA 1
ATOM 1532 C C . ALA A 1 197 ? -22.306 -9.174 -1.098 1.00 85.12 197 ALA A C 1
ATOM 1534 O O . ALA A 1 197 ? -23.415 -9.647 -1.326 1.00 85.12 197 ALA A O 1
ATOM 1535 N N . ASP A 1 198 ? -21.485 -9.713 -0.192 1.00 83.06 198 ASP A N 1
ATOM 1536 C CA . ASP A 1 198 ? -21.807 -10.893 0.627 1.00 83.06 198 ASP A CA 1
ATOM 1537 C C . ASP A 1 198 ? -22.740 -10.591 1.824 1.00 83.06 198 ASP A C 1
ATOM 1539 O O . ASP A 1 198 ? -23.030 -11.469 2.637 1.00 83.06 198 ASP A O 1
ATOM 1543 N N . GLY A 1 199 ? -23.214 -9.346 1.953 1.00 84.88 199 GLY A N 1
ATOM 1544 C CA . GLY A 1 199 ? -24.076 -8.893 3.046 1.00 84.88 199 GLY A CA 1
ATOM 1545 C C . GLY A 1 199 ? -23.329 -8.501 4.324 1.00 84.88 199 GLY A C 1
ATOM 1546 O O . GLY A 1 199 ? -23.951 -7.987 5.259 1.00 84.88 199 GLY A O 1
ATOM 1547 N N . THR A 1 200 ? -22.007 -8.683 4.378 1.00 86.69 200 THR A N 1
ATOM 1548 C CA . THR A 1 200 ? -21.169 -8.160 5.460 1.00 86.69 200 THR A CA 1
ATOM 1549 C C . THR A 1 200 ? -20.840 -6.678 5.232 1.00 86.69 200 THR A C 1
ATOM 1551 O O . THR A 1 200 ? -21.388 -6.009 4.351 1.00 86.69 200 THR A O 1
ATOM 1554 N N . ARG A 1 201 ? -19.979 -6.100 6.076 1.00 87.31 201 ARG A N 1
ATOM 1555 C CA . ARG A 1 201 ? -19.606 -4.682 6.015 1.00 87.31 201 ARG A CA 1
ATOM 1556 C C . ARG A 1 201 ? -18.103 -4.503 6.120 1.00 87.31 201 ARG A C 1
ATOM 1558 O O . ARG A 1 201 ? -17.480 -5.119 6.983 1.00 87.31 201 ARG A O 1
ATOM 1565 N N . MET A 1 202 ? -17.544 -3.608 5.308 1.00 87.38 202 MET A N 1
ATOM 1566 C CA . MET A 1 202 ? -16.158 -3.164 5.460 1.00 87.38 202 MET A CA 1
ATOM 1567 C C . MET A 1 202 ? -15.934 -2.526 6.838 1.00 87.38 202 MET A C 1
ATOM 1569 O O . MET A 1 202 ? -16.882 -2.077 7.503 1.00 87.38 202 MET A O 1
ATOM 1573 N N . ASN A 1 203 ? -14.676 -2.506 7.272 1.00 87.69 203 ASN A N 1
ATOM 1574 C CA . ASN A 1 203 ? -14.260 -1.720 8.428 1.00 87.69 203 ASN A CA 1
ATOM 1575 C C . ASN A 1 203 ? -14.522 -0.230 8.160 1.00 87.69 203 ASN A C 1
ATOM 1577 O O . ASN A 1 203 ? -14.478 0.216 7.013 1.00 87.69 203 ASN A O 1
ATOM 1581 N N . SER A 1 204 ? -14.849 0.528 9.209 1.00 92.19 204 SER A N 1
ATOM 1582 C CA . SER A 1 204 ? -14.935 1.988 9.098 1.00 92.19 204 SER A CA 1
ATOM 1583 C C . SER A 1 204 ? -13.533 2.594 9.020 1.00 92.19 204 SER A C 1
ATOM 1585 O O . SER A 1 204 ? -12.547 1.952 9.384 1.00 92.19 204 SER A O 1
ATOM 1587 N N . ILE A 1 205 ? -13.427 3.856 8.605 1.00 93.25 205 ILE A N 1
ATOM 1588 C CA . ILE A 1 205 ? -12.130 4.545 8.582 1.00 93.25 205 ILE A CA 1
ATOM 1589 C C . ILE A 1 205 ? -11.559 4.653 9.999 1.00 93.25 205 ILE A C 1
ATOM 1591 O O . ILE A 1 205 ? -10.367 4.438 10.197 1.00 93.25 205 ILE A O 1
ATOM 1595 N N . THR A 1 206 ? -12.402 4.904 11.003 1.00 93.25 206 THR A N 1
ATOM 1596 C CA . THR A 1 206 ? -11.956 4.920 12.402 1.00 93.25 206 THR A CA 1
ATOM 1597 C C . THR A 1 206 ? -11.442 3.559 12.881 1.00 93.25 206 THR A C 1
ATOM 1599 O O . THR A 1 206 ? -10.504 3.516 13.672 1.00 93.25 206 THR A O 1
ATOM 1602 N N . TRP A 1 207 ? -11.969 2.448 12.354 1.00 90.38 207 TRP A N 1
ATOM 1603 C CA . TRP A 1 207 ? -11.408 1.112 12.582 1.00 90.38 207 TRP A CA 1
ATOM 1604 C C . TRP A 1 207 ? -10.014 0.961 11.976 1.00 90.38 207 TRP A C 1
ATOM 1606 O O . TRP A 1 207 ? -9.103 0.492 12.653 1.00 90.38 207 TRP A O 1
ATOM 1616 N N . THR A 1 208 ? -9.828 1.401 10.731 1.00 90.25 208 THR A N 1
ATOM 1617 C CA . THR A 1 208 ? -8.515 1.392 10.073 1.00 90.25 208 THR A CA 1
ATOM 1618 C C . THR A 1 208 ? -7.504 2.258 10.828 1.00 90.25 208 THR A C 1
ATOM 1620 O O . THR A 1 208 ? -6.381 1.821 11.059 1.00 90.25 208 THR A O 1
ATOM 1623 N N . MET A 1 209 ? -7.907 3.447 11.293 1.00 92.31 209 MET A N 1
ATOM 1624 C CA . MET A 1 209 ? -7.065 4.302 12.140 1.00 92.31 209 MET A CA 1
ATOM 1625 C C . MET A 1 209 ? -6.650 3.598 13.433 1.00 92.31 209 MET A C 1
ATOM 1627 O O . MET A 1 209 ? -5.480 3.663 13.805 1.00 92.31 209 MET A O 1
ATOM 1631 N N . GLY A 1 210 ? -7.587 2.919 14.102 1.00 89.62 210 GLY A N 1
ATOM 1632 C CA . GLY A 1 210 ? -7.301 2.136 15.302 1.00 89.62 210 GLY A CA 1
ATOM 1633 C C . GLY A 1 210 ? -6.307 1.010 15.025 1.00 89.62 210 GLY A C 1
ATOM 1634 O O . GLY A 1 210 ? -5.323 0.887 15.743 1.00 89.62 210 GLY A O 1
ATOM 1635 N N . HIS A 1 211 ? -6.508 0.252 13.942 1.00 86.38 211 HIS A N 1
ATOM 1636 C CA . HIS A 1 211 ? -5.623 -0.848 13.550 1.00 86.38 211 HIS A CA 1
ATOM 1637 C C . HIS A 1 211 ? -4.185 -0.379 13.300 1.00 86.38 211 HIS A C 1
ATOM 1639 O O . HIS A 1 211 ? -3.260 -0.899 13.920 1.00 86.38 211 HIS A O 1
ATOM 1645 N N . VAL A 1 212 ? -4.017 0.653 12.465 1.00 88.50 212 VAL A N 1
ATOM 1646 C CA . VAL A 1 212 ? -2.706 1.252 12.169 1.00 88.50 212 VAL A CA 1
ATOM 1647 C C . VAL A 1 212 ? -2.067 1.761 13.459 1.00 88.50 212 VAL A C 1
ATOM 1649 O O . VAL A 1 212 ? -0.955 1.370 13.797 1.00 88.50 212 VAL A O 1
ATOM 1652 N N . SER A 1 213 ? -2.789 2.566 14.246 1.00 89.12 213 SER A N 1
ATOM 1653 C CA . SER A 1 213 ? -2.256 3.108 15.505 1.00 89.12 213 SER A CA 1
ATOM 1654 C C . SER A 1 213 ? -1.831 2.002 16.470 1.00 89.12 213 SER A C 1
ATOM 1656 O O . SER A 1 213 ? -0.798 2.118 17.121 1.00 89.12 213 SER A O 1
ATOM 1658 N N . THR A 1 214 ? -2.612 0.923 16.566 1.00 84.81 214 THR A N 1
ATOM 1659 C CA . THR A 1 214 ? -2.288 -0.217 17.420 1.00 84.81 214 THR A CA 1
ATOM 1660 C C . THR A 1 214 ? -1.012 -0.919 16.982 1.00 84.81 214 THR A C 1
ATOM 1662 O O . THR A 1 214 ? -0.227 -1.256 17.862 1.00 84.81 214 THR A O 1
ATOM 1665 N N . GLY A 1 215 ? -0.784 -1.096 15.677 1.00 82.94 215 GLY A N 1
ATOM 1666 C CA . GLY A 1 215 ? 0.466 -1.652 15.149 1.00 82.94 215 GLY A CA 1
ATOM 1667 C C . GLY A 1 215 ? 1.682 -0.853 15.622 1.00 82.94 215 GLY A C 1
ATOM 1668 O O . GLY A 1 215 ? 2.518 -1.376 16.354 1.00 82.94 215 GLY A O 1
ATOM 1669 N N . TRP A 1 216 ? 1.703 0.452 15.340 1.00 85.12 216 TRP A N 1
ATOM 1670 C CA . TRP A 1 216 ? 2.805 1.343 15.735 1.00 85.12 216 TRP A CA 1
ATOM 1671 C C . TRP A 1 216 ? 3.018 1.425 17.256 1.00 85.12 216 TRP A C 1
ATOM 1673 O O . TRP A 1 216 ? 4.152 1.455 17.735 1.00 85.12 216 TRP A O 1
ATOM 1683 N N . LEU A 1 217 ? 1.936 1.461 18.042 1.00 84.88 217 LEU A N 1
ATOM 1684 C CA . LEU A 1 217 ? 2.016 1.475 19.508 1.00 84.88 217 LEU A CA 1
ATOM 1685 C C . LEU A 1 217 ? 2.507 0.141 20.076 1.00 84.88 217 LEU A C 1
ATOM 1687 O O . LEU A 1 217 ? 3.216 0.126 21.084 1.00 84.88 217 LEU A O 1
ATOM 1691 N N . PHE A 1 218 ? 2.117 -0.970 19.453 1.00 80.19 218 PHE A N 1
ATOM 1692 C CA . PHE A 1 218 ? 2.595 -2.293 19.820 1.00 80.19 218 PHE A CA 1
ATOM 1693 C C . PHE A 1 218 ? 4.097 -2.392 19.566 1.00 80.19 218 PHE A C 1
ATOM 1695 O O . PHE A 1 218 ? 4.831 -2.719 20.497 1.00 80.19 218 PHE A O 1
ATOM 1702 N N . ASP A 1 219 ? 4.557 -1.995 18.379 1.00 77.81 219 ASP A N 1
ATOM 1703 C CA . ASP A 1 219 ? 5.981 -1.949 18.051 1.00 77.81 219 ASP A CA 1
ATOM 1704 C C . ASP A 1 219 ? 6.744 -1.087 19.061 1.00 77.81 219 ASP A C 1
ATOM 1706 O O . ASP A 1 219 ? 7.703 -1.556 19.670 1.00 77.81 219 ASP A O 1
ATOM 1710 N N . TYR A 1 220 ? 6.266 0.124 19.362 1.00 81.44 220 TYR A N 1
ATOM 1711 C CA . TYR A 1 220 ? 6.864 0.968 20.402 1.00 81.44 220 TYR A CA 1
ATOM 1712 C C . TYR A 1 220 ? 7.003 0.256 21.757 1.00 81.44 220 TYR A C 1
ATOM 1714 O O . TYR A 1 220 ? 8.086 0.255 22.345 1.00 81.44 220 TYR A O 1
ATOM 1722 N N . ALA A 1 221 ? 5.923 -0.354 22.254 1.00 80.19 221 ALA A N 1
ATOM 1723 C CA . ALA A 1 221 ? 5.912 -1.038 23.547 1.00 80.19 221 ALA A CA 1
ATOM 1724 C C . ALA A 1 221 ? 6.895 -2.217 23.575 1.00 80.19 221 ALA A C 1
ATOM 1726 O O . ALA A 1 221 ? 7.598 -2.439 24.567 1.00 80.19 221 ALA A O 1
ATOM 1727 N N . LEU A 1 222 ? 6.989 -2.957 22.468 1.00 73.25 222 LEU A N 1
ATOM 1728 C CA . LEU A 1 222 ? 7.995 -4.001 22.306 1.00 73.25 222 LEU A CA 1
ATOM 1729 C C . LEU A 1 222 ? 9.412 -3.425 22.386 1.00 73.25 222 LEU A C 1
ATOM 1731 O O . LEU A 1 222 ? 10.299 -4.054 22.975 1.00 73.25 222 LEU A O 1
ATOM 1735 N N . MET A 1 223 ? 9.618 -2.227 21.844 1.00 72.44 223 MET A N 1
ATOM 1736 C CA . MET A 1 223 ? 10.937 -1.620 21.732 1.00 72.44 223 MET A CA 1
ATOM 1737 C C . MET A 1 223 ? 11.486 -1.048 23.009 1.00 72.44 223 MET A C 1
ATOM 1739 O O . MET A 1 223 ? 12.619 -1.355 23.386 1.00 72.44 223 MET A O 1
ATOM 1743 N N . THR A 1 224 ? 10.688 -0.250 23.690 1.00 74.44 224 THR A N 1
ATOM 1744 C CA . THR A 1 224 ? 11.118 0.413 24.916 1.00 74.44 224 THR A CA 1
ATOM 1745 C C . THR A 1 224 ? 10.963 -0.495 26.134 1.00 74.44 224 THR A C 1
ATOM 1747 O O . THR A 1 224 ? 11.525 -0.218 27.191 1.00 74.44 224 THR A O 1
ATOM 1750 N N . GLY A 1 225 ? 10.206 -1.593 26.001 1.00 75.25 225 GLY A N 1
ATOM 1751 C CA . GLY A 1 225 ? 9.751 -2.390 27.138 1.00 75.25 225 GLY A CA 1
ATOM 1752 C C . GLY A 1 225 ? 8.724 -1.644 27.996 1.00 75.25 225 GLY A C 1
ATOM 1753 O O . GLY A 1 225 ? 8.320 -2.147 29.050 1.00 75.25 225 GLY A O 1
ATOM 1754 N N . GLU A 1 226 ? 8.298 -0.453 27.566 1.00 79.31 226 GLU A N 1
ATOM 1755 C CA . GLU A 1 226 ? 7.253 0.294 28.235 1.00 79.31 226 GLU A CA 1
ATOM 1756 C C . GLU A 1 226 ? 5.917 -0.397 28.005 1.00 79.31 226 GLU A C 1
ATOM 1758 O O . GLU A 1 226 ? 5.534 -0.760 26.892 1.00 79.31 226 GLU A O 1
ATOM 1763 N N . ARG A 1 227 ? 5.176 -0.588 29.095 1.00 67.06 227 ARG A N 1
ATOM 1764 C CA . ARG A 1 227 ? 3.819 -1.106 28.996 1.00 67.06 227 ARG A CA 1
ATOM 1765 C C . ARG A 1 227 ? 2.916 0.008 28.517 1.00 67.06 227 ARG A C 1
ATOM 1767 O O . ARG A 1 227 ? 2.592 0.916 29.278 1.00 67.06 227 ARG A O 1
ATOM 1774 N N . PHE A 1 228 ? 2.464 -0.119 27.283 1.00 66.06 228 PHE A N 1
ATOM 1775 C CA . PHE A 1 228 ? 1.407 0.718 26.768 1.00 66.06 228 PHE A CA 1
ATOM 1776 C C . PHE A 1 228 ? 0.052 0.065 27.054 1.00 66.06 228 PHE A C 1
ATOM 1778 O O . PHE A 1 228 ? -0.201 -1.069 26.645 1.00 66.06 228 PHE A O 1
ATOM 1785 N N . GLN A 1 229 ? -0.820 0.756 27.788 1.00 62.03 229 GLN A N 1
ATOM 1786 C CA . GLN A 1 229 ? -2.214 0.338 27.877 1.00 62.03 229 GLN A CA 1
ATOM 1787 C C . GLN A 1 229 ? -2.929 0.834 26.629 1.00 62.03 229 GLN A C 1
ATOM 1789 O O . GLN A 1 229 ? -3.230 2.019 26.496 1.00 62.03 229 GLN A O 1
ATOM 1794 N N . PHE A 1 230 ? -3.232 -0.095 25.726 1.00 63.34 230 PHE A N 1
ATOM 1795 C CA . PHE A 1 230 ? -4.371 0.090 24.841 1.00 63.34 230 PHE A CA 1
ATOM 1796 C C . PHE A 1 230 ? -5.579 0.380 25.734 1.00 63.34 230 PHE A C 1
ATOM 1798 O O . PHE A 1 230 ? -5.738 -0.262 26.777 1.00 63.34 230 PHE A O 1
ATOM 1805 N N . GLY A 1 231 ? -6.410 1.358 25.369 1.00 65.19 231 GLY A N 1
ATOM 1806 C CA . GLY A 1 231 ? -7.718 1.486 26.012 1.00 65.19 231 GLY A CA 1
ATOM 1807 C C . GLY A 1 231 ? -8.464 0.142 25.985 1.00 65.19 231 GLY A C 1
ATOM 1808 O O . GLY A 1 231 ? -8.048 -0.799 25.316 1.00 65.19 231 GLY A O 1
ATOM 1809 N N . GLU A 1 232 ? -9.598 0.029 26.672 1.00 66.00 232 GLU A N 1
ATOM 1810 C CA . GLU A 1 232 ? -10.319 -1.254 26.803 1.00 66.00 232 GLU A CA 1
ATOM 1811 C C . GLU A 1 232 ? -10.761 -1.894 25.463 1.00 66.00 232 GLU A C 1
ATOM 1813 O O . GLU A 1 232 ? -11.201 -3.043 25.442 1.00 66.00 232 GLU A O 1
ATOM 1818 N N . ARG A 1 233 ? -10.641 -1.177 24.336 1.00 72.00 233 ARG A N 1
ATOM 1819 C CA . ARG A 1 233 ? -10.995 -1.672 23.003 1.00 72.00 233 ARG A CA 1
ATOM 1820 C C . ARG A 1 233 ? -9.894 -2.525 22.380 1.00 72.00 233 ARG A C 1
ATOM 1822 O O . ARG A 1 233 ? -8.734 -2.133 22.285 1.00 72.00 233 ARG A O 1
ATOM 1829 N N . VAL A 1 234 ? -10.323 -3.660 21.840 1.00 69.88 234 VAL A N 1
ATOM 1830 C CA . VAL A 1 234 ? -9.509 -4.565 21.029 1.00 69.88 234 VAL A CA 1
ATOM 1831 C C . VAL A 1 234 ? -9.750 -4.249 19.553 1.00 69.88 234 VAL A C 1
ATOM 1833 O O . VAL A 1 234 ? -10.891 -4.316 19.103 1.00 69.88 234 VAL A O 1
ATOM 1836 N N . PHE A 1 235 ? -8.691 -3.926 18.801 1.00 73.25 235 PHE A N 1
ATOM 1837 C CA . PHE A 1 235 ? -8.775 -3.541 17.381 1.00 73.25 235 PHE A CA 1
ATOM 1838 C C . PHE A 1 235 ? -8.478 -4.675 16.381 1.00 73.25 235 PHE A C 1
ATOM 1840 O O . PHE A 1 235 ? -8.409 -4.447 15.173 1.00 73.25 235 PHE A O 1
ATOM 1847 N N . PHE A 1 236 ? -8.277 -5.905 16.857 1.00 69.25 236 PHE A N 1
ATOM 1848 C CA . PHE A 1 236 ? -7.905 -7.037 16.010 1.00 69.25 236 PHE A CA 1
ATOM 1849 C C . PHE A 1 236 ? -8.375 -8.381 16.584 1.00 69.25 236 PHE A C 1
ATOM 1851 O O . PHE A 1 236 ? -8.572 -8.538 17.788 1.00 69.25 236 PHE A O 1
ATOM 1858 N N . GLY A 1 237 ? -8.516 -9.378 15.708 1.00 65.81 237 GLY A N 1
ATOM 1859 C CA . GLY A 1 237 ? -8.833 -10.757 16.083 1.00 65.81 237 GLY A CA 1
ATOM 1860 C C . GLY A 1 237 ? -10.297 -11.010 16.493 1.00 65.81 237 GLY A C 1
ATOM 1861 O O . GLY A 1 237 ? -11.146 -10.127 16.378 1.00 65.81 237 GLY A O 1
ATOM 1862 N N . PRO A 1 238 ? -10.614 -12.228 16.981 1.00 51.97 238 PRO A N 1
ATOM 1863 C CA . PRO A 1 238 ? -11.987 -12.672 17.271 1.00 51.97 238 PRO A CA 1
ATOM 1864 C C . PRO A 1 238 ? -12.736 -11.883 18.360 1.00 51.97 238 PRO A C 1
ATOM 1866 O O . PRO A 1 238 ? -13.933 -12.088 18.536 1.00 51.97 238 PRO A O 1
ATOM 1869 N N . GLY A 1 239 ? -12.041 -11.021 19.109 1.00 63.62 239 GLY A N 1
ATOM 1870 C CA . GLY A 1 239 ? -12.601 -10.184 20.175 1.00 63.62 239 GLY A CA 1
ATOM 1871 C C . GLY A 1 239 ? -12.730 -8.704 19.811 1.00 63.62 239 GLY A C 1
ATOM 1872 O O . GLY A 1 239 ? -12.946 -7.895 20.709 1.00 63.62 239 GLY A O 1
ATOM 1873 N N . ALA A 1 240 ? -12.552 -8.340 18.538 1.00 68.31 240 ALA A N 1
ATOM 1874 C CA . ALA A 1 240 ? -12.668 -6.954 18.102 1.00 68.31 240 ALA A CA 1
ATOM 1875 C C . ALA A 1 240 ? -14.083 -6.398 18.358 1.00 68.31 240 ALA A C 1
ATOM 1877 O O . ALA A 1 240 ? -15.084 -7.050 18.049 1.00 68.31 240 ALA A O 1
ATOM 1878 N N . ASP A 1 241 ? -14.166 -5.190 18.922 1.00 73.56 241 ASP A N 1
ATOM 1879 C CA . ASP A 1 241 ? -15.439 -4.491 19.148 1.00 73.56 241 ASP A CA 1
ATOM 1880 C C . ASP A 1 241 ? -16.147 -4.263 17.793 1.00 73.56 241 ASP A C 1
ATOM 1882 O O . ASP A 1 241 ? -15.560 -3.721 16.869 1.00 73.56 241 ASP A O 1
ATOM 1886 N N . PRO A 1 242 ? -17.408 -4.661 17.580 1.00 77.44 242 PRO A N 1
ATOM 1887 C CA . PRO A 1 242 ? -18.066 -4.408 16.295 1.00 77.44 242 PRO A CA 1
ATOM 1888 C C . PRO A 1 242 ? -18.405 -2.921 16.069 1.00 77.44 242 PRO A C 1
ATOM 1890 O O . PRO A 1 242 ? -18.784 -2.537 14.954 1.00 77.44 242 PRO A O 1
ATOM 1893 N N . THR A 1 243 ? -18.312 -2.094 17.115 1.00 85.81 243 THR A N 1
ATOM 1894 C CA . THR A 1 243 ? -18.692 -0.681 17.119 1.00 85.81 243 THR A CA 1
ATOM 1895 C C . THR A 1 243 ? -17.543 0.185 16.608 1.00 85.81 243 THR A C 1
ATOM 1897 O O . THR A 1 243 ? -16.457 0.162 17.186 1.00 85.81 243 THR A O 1
ATOM 1900 N N . PRO A 1 244 ? -17.742 0.991 15.550 1.00 88.62 244 PRO A N 1
ATOM 1901 C CA . PRO A 1 244 ? -16.771 2.001 15.145 1.00 88.62 244 PRO A CA 1
ATOM 1902 C C . PRO A 1 244 ? -16.377 2.918 16.311 1.00 88.62 244 PRO A C 1
ATOM 1904 O O . PRO A 1 244 ? -17.269 3.508 16.930 1.00 88.62 244 PRO A O 1
ATOM 1907 N N . PRO A 1 245 ? -15.077 3.066 16.626 1.00 90.00 245 PRO A N 1
ATOM 1908 C CA . PRO A 1 245 ? -14.640 4.095 17.561 1.00 90.00 245 PRO A CA 1
ATOM 1909 C C . PRO A 1 245 ? -14.932 5.475 16.965 1.00 90.00 245 PRO A C 1
ATOM 1911 O O . PRO A 1 245 ? -14.996 5.634 15.740 1.00 90.00 245 PRO A O 1
ATOM 1914 N N . ILE A 1 246 ? -15.123 6.480 17.818 1.00 92.94 246 ILE A N 1
ATOM 1915 C CA . ILE A 1 246 ? -15.382 7.838 17.332 1.00 92.94 246 ILE A CA 1
ATOM 1916 C C . ILE A 1 246 ? -14.097 8.450 16.767 1.00 92.94 246 ILE A C 1
ATOM 1918 O O . ILE A 1 246 ? -12.989 8.132 17.201 1.00 92.94 246 ILE A O 1
ATOM 1922 N N . LEU A 1 247 ? -14.248 9.349 15.794 1.00 93.75 247 LEU A N 1
ATOM 1923 C CA . LEU A 1 247 ? -13.114 9.929 15.072 1.00 93.75 247 LEU A CA 1
ATOM 1924 C C . LEU A 1 247 ? -12.114 10.628 16.001 1.00 93.75 247 LEU A C 1
ATOM 1926 O O . LEU A 1 247 ? -10.911 10.478 15.815 1.00 93.75 247 LEU A O 1
ATOM 1930 N N . GLU A 1 248 ? -12.596 11.355 17.009 1.00 93.75 248 GLU A N 1
ATOM 1931 C CA . GLU A 1 248 ? -11.725 12.108 17.917 1.00 93.75 248 GLU A CA 1
ATOM 1932 C C . GLU A 1 248 ? -10.825 11.194 18.761 1.00 93.75 248 GLU A C 1
ATOM 1934 O O . GLU A 1 248 ? -9.620 11.423 18.838 1.00 93.75 248 GLU A O 1
ATOM 1939 N N . GLU A 1 249 ? -11.373 10.102 19.307 1.00 91.12 249 GLU A N 1
ATOM 1940 C CA . GLU A 1 249 ? -10.591 9.087 20.032 1.00 91.12 249 GLU A CA 1
ATOM 1941 C C . GLU A 1 249 ? -9.462 8.536 19.152 1.00 91.12 249 GLU A C 1
ATOM 1943 O O . GLU A 1 249 ? -8.318 8.414 19.592 1.00 91.12 249 GLU A O 1
ATOM 1948 N N . MET A 1 250 ? -9.766 8.246 17.884 1.00 93.25 250 MET A N 1
ATOM 1949 C CA . MET A 1 250 ? -8.782 7.701 16.949 1.00 93.25 250 MET A CA 1
ATOM 1950 C C . MET A 1 250 ? -7.749 8.731 16.505 1.00 93.25 250 MET A C 1
ATOM 1952 O O . MET A 1 250 ? -6.601 8.364 16.276 1.00 93.25 250 MET A O 1
ATOM 1956 N N . ARG A 1 251 ? -8.099 10.021 16.427 1.00 93.31 251 ARG A N 1
ATOM 1957 C CA . ARG A 1 251 ? -7.120 11.090 16.173 1.00 93.31 251 ARG A CA 1
ATOM 1958 C C . ARG A 1 251 ? -6.123 11.218 17.319 1.00 93.31 251 ARG A C 1
ATOM 1960 O O . ARG A 1 251 ? -4.931 11.338 17.051 1.00 93.31 251 ARG A O 1
ATOM 1967 N N . VAL A 1 252 ? -6.587 11.144 18.568 1.00 92.12 252 VAL A N 1
ATOM 1968 C CA . VAL A 1 252 ? -5.711 11.162 19.751 1.00 92.12 252 VAL A CA 1
ATOM 1969 C C . VAL A 1 252 ? -4.776 9.954 19.748 1.00 92.12 252 VAL A C 1
ATOM 1971 O O . VAL A 1 252 ? -3.563 10.119 19.873 1.00 92.12 252 VAL A O 1
ATOM 1974 N N . MET A 1 253 ? -5.321 8.751 19.542 1.00 90.62 253 MET A N 1
ATOM 1975 C CA . MET A 1 253 ? -4.533 7.517 19.503 1.00 90.62 253 MET A CA 1
ATOM 1976 C C . MET A 1 253 ? -3.492 7.533 18.375 1.00 90.62 253 MET A C 1
ATOM 1978 O O . MET A 1 253 ? -2.332 7.190 18.599 1.00 90.62 253 MET A O 1
ATOM 1982 N N . PHE A 1 254 ? -3.878 7.987 17.182 1.00 92.31 254 PHE A N 1
ATOM 1983 C CA . PHE A 1 254 ? -2.976 8.081 16.039 1.00 92.31 254 PHE A CA 1
ATOM 1984 C C . PHE A 1 254 ? -1.882 9.138 16.247 1.00 92.31 254 PHE A C 1
ATOM 1986 O O . PHE A 1 254 ? -0.711 8.876 15.977 1.00 92.31 254 PHE A O 1
ATOM 1993 N N . ALA A 1 255 ? -2.224 10.313 16.790 1.00 92.50 255 ALA A N 1
ATOM 1994 C CA . ALA A 1 255 ? -1.244 11.349 17.121 1.00 92.50 255 ALA A CA 1
ATOM 1995 C C . ALA A 1 255 ? -0.223 10.860 18.159 1.00 92.50 255 ALA A C 1
ATOM 1997 O O . ALA A 1 255 ? 0.964 11.174 18.062 1.00 92.50 255 ALA A O 1
ATOM 1998 N N . GLN A 1 256 ? -0.669 10.056 19.125 1.00 90.69 256 GLN A N 1
ATOM 1999 C CA . GLN A 1 256 ? 0.213 9.419 20.093 1.00 90.69 256 GLN A CA 1
ATOM 2000 C C . GLN A 1 256 ? 1.136 8.388 19.435 1.00 90.69 256 GLN A C 1
ATOM 2002 O O . GLN A 1 256 ? 2.344 8.444 19.650 1.00 90.69 256 GLN A O 1
ATOM 2007 N N . ALA A 1 257 ? 0.596 7.495 18.601 1.00 89.44 257 ALA A N 1
ATOM 2008 C CA . ALA A 1 257 ? 1.378 6.507 17.856 1.00 89.44 257 ALA A CA 1
ATOM 2009 C C . ALA A 1 257 ? 2.465 7.169 16.994 1.00 89.44 257 ALA A C 1
ATOM 2011 O O . ALA A 1 257 ? 3.635 6.781 17.047 1.00 89.44 257 ALA A O 1
ATOM 2012 N N . LYS A 1 258 ? 2.095 8.233 16.271 1.00 90.81 258 LYS A N 1
ATOM 2013 C CA . LYS A 1 258 ? 3.016 9.071 15.498 1.00 90.81 258 LYS A CA 1
ATOM 2014 C C . LYS A 1 258 ? 4.099 9.682 16.379 1.00 90.81 258 LYS A C 1
ATOM 2016 O O . LYS A 1 258 ? 5.279 9.509 16.092 1.00 90.81 258 LYS A O 1
ATOM 2021 N N . SER A 1 259 ? 3.706 10.364 17.457 1.00 91.25 259 SER A N 1
ATOM 2022 C CA . SER A 1 259 ? 4.656 11.026 18.352 1.00 91.25 259 SER A CA 1
ATOM 2023 C C . SER A 1 259 ? 5.660 10.039 18.935 1.00 91.25 259 SER A C 1
ATOM 2025 O O . SER A 1 259 ? 6.833 10.376 19.012 1.00 91.25 259 SER A O 1
ATOM 2027 N N . LEU A 1 260 ? 5.225 8.841 19.337 1.00 87.75 260 LEU A N 1
ATOM 2028 C CA . LEU A 1 260 ? 6.129 7.817 19.856 1.00 87.75 260 LEU A CA 1
ATOM 2029 C C . LEU A 1 260 ? 7.053 7.301 18.755 1.00 87.75 260 LEU A C 1
ATOM 2031 O O . LEU A 1 260 ? 8.261 7.273 18.947 1.00 87.75 260 LEU A O 1
ATOM 2035 N N . THR A 1 261 ? 6.526 6.976 17.575 1.00 84.94 261 THR A N 1
ATOM 2036 C CA . THR A 1 261 ? 7.344 6.542 16.428 1.00 84.94 261 THR A CA 1
ATOM 2037 C C . THR A 1 261 ? 8.438 7.562 16.091 1.00 84.94 261 THR A C 1
ATOM 2039 O O . THR A 1 261 ? 9.581 7.188 15.839 1.00 84.94 261 THR A O 1
ATOM 2042 N N . GLU A 1 262 ? 8.128 8.858 16.164 1.00 86.44 262 GLU A N 1
ATOM 2043 C CA . GLU A 1 262 ? 9.088 9.937 15.923 1.00 86.44 262 GLU A CA 1
ATOM 2044 C C . GLU A 1 262 ? 10.178 10.072 17.000 1.00 86.44 262 GLU A C 1
ATOM 2046 O O . GLU A 1 262 ? 11.221 10.655 16.691 1.00 86.44 262 GLU A O 1
ATOM 2051 N N . THR A 1 263 ? 9.979 9.558 18.224 1.00 86.81 263 THR A N 1
ATOM 2052 C CA . THR A 1 263 ? 10.987 9.638 19.296 1.00 86.81 263 THR A CA 1
ATOM 2053 C C . THR A 1 263 ? 11.979 8.486 19.290 1.00 86.81 263 THR A C 1
ATOM 2055 O O . THR A 1 263 ? 13.158 8.735 19.506 1.00 86.81 263 THR A O 1
ATOM 2058 N N . TRP A 1 264 ? 11.544 7.242 19.067 1.00 83.31 264 TRP A N 1
ATOM 2059 C CA . TRP A 1 264 ? 12.438 6.081 19.211 1.00 83.31 264 TRP A CA 1
ATOM 2060 C C . TRP A 1 264 ? 13.076 5.631 17.894 1.00 83.31 264 TRP A C 1
ATOM 2062 O O . TRP A 1 264 ? 14.225 5.194 17.890 1.00 83.31 264 TRP A O 1
ATOM 2072 N N . LEU A 1 265 ? 12.343 5.713 16.777 1.00 83.81 265 LEU A N 1
ATOM 2073 C CA . LEU A 1 265 ? 12.776 5.127 15.508 1.00 83.81 265 LEU A CA 1
ATOM 2074 C C . LEU A 1 265 ? 14.031 5.798 14.918 1.00 83.81 265 LEU A C 1
ATOM 2076 O O . LEU A 1 265 ? 14.872 5.069 14.393 1.00 83.81 265 LEU A O 1
ATOM 2080 N N . PRO A 1 266 ? 14.236 7.131 15.032 1.00 84.31 266 PRO A N 1
ATOM 2081 C CA . PRO A 1 266 ? 15.469 7.769 14.560 1.00 84.31 266 PRO A CA 1
ATOM 2082 C C . PRO A 1 266 ? 16.744 7.286 1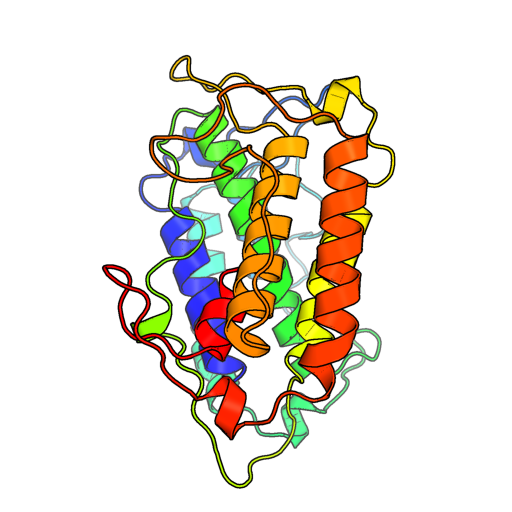5.265 1.00 84.31 266 PRO A C 1
ATOM 2084 O O . PRO A 1 266 ? 17.819 7.364 14.670 1.00 84.31 266 PRO A O 1
ATOM 2087 N N . ASP A 1 267 ? 16.610 6.796 16.501 1.00 84.56 267 ASP A N 1
ATOM 2088 C CA . ASP A 1 267 ? 17.709 6.318 17.347 1.00 84.56 267 ASP A CA 1
ATOM 2089 C C . ASP A 1 267 ? 17.823 4.777 17.349 1.00 84.56 267 ASP A C 1
ATOM 2091 O O . ASP A 1 267 ? 18.667 4.208 18.048 1.00 84.56 267 ASP A O 1
ATOM 2095 N N . ALA A 1 268 ? 16.988 4.076 16.573 1.00 82.00 268 ALA A N 1
ATOM 2096 C CA . ALA A 1 268 ? 17.012 2.621 16.483 1.00 82.00 268 ALA A CA 1
ATOM 2097 C C . ALA A 1 268 ? 18.288 2.129 15.777 1.00 82.00 268 ALA A C 1
ATOM 2099 O O . ALA A 1 268 ? 18.587 2.517 14.648 1.00 82.00 268 ALA A O 1
ATOM 2100 N N . THR A 1 269 ? 19.040 1.244 16.435 1.00 81.19 269 THR A N 1
ATOM 2101 C CA . THR A 1 269 ? 20.269 0.663 15.875 1.00 81.19 269 THR A CA 1
ATOM 2102 C C . THR A 1 269 ? 19.969 -0.524 14.958 1.00 81.19 269 THR A C 1
ATOM 2104 O O . THR A 1 269 ? 18.931 -1.175 15.085 1.00 81.19 269 THR A O 1
ATOM 2107 N N . ASP A 1 270 ? 20.909 -0.879 14.078 1.00 76.50 270 ASP A N 1
ATOM 2108 C CA . ASP A 1 270 ? 20.794 -2.090 13.250 1.00 76.50 270 ASP A CA 1
ATOM 2109 C C . ASP A 1 270 ? 20.684 -3.364 14.100 1.00 76.50 270 ASP A C 1
ATOM 2111 O O . ASP A 1 270 ? 19.930 -4.274 13.750 1.00 76.50 270 ASP A O 1
ATOM 2115 N N . GLU A 1 271 ? 21.377 -3.414 15.243 1.00 80.06 271 GLU A N 1
ATOM 2116 C CA . GLU A 1 271 ? 21.263 -4.498 16.227 1.00 80.06 271 GLU A CA 1
ATOM 2117 C C . GLU A 1 271 ? 19.831 -4.600 16.768 1.00 80.06 271 GLU A C 1
ATOM 2119 O O . GLU A 1 271 ? 19.256 -5.689 16.830 1.00 80.06 271 GLU A O 1
ATOM 2124 N N . LEU A 1 272 ? 19.224 -3.457 17.097 1.00 78.81 272 LEU A N 1
ATOM 2125 C CA . LEU A 1 272 ? 17.858 -3.385 17.595 1.00 78.81 272 LEU A CA 1
ATOM 2126 C C . LEU A 1 272 ? 16.846 -3.835 16.529 1.00 78.81 272 LEU A C 1
ATOM 2128 O O . LEU A 1 272 ? 15.999 -4.687 16.804 1.00 78.81 272 LEU A O 1
ATOM 2132 N N . LEU A 1 273 ? 16.975 -3.318 15.306 1.00 77.62 273 LEU A N 1
ATOM 2133 C CA . LEU A 1 273 ? 16.136 -3.645 14.146 1.00 77.62 273 LEU A CA 1
ATOM 2134 C C . LEU A 1 273 ? 16.267 -5.107 13.694 1.00 77.62 273 LEU A C 1
ATOM 2136 O O . LEU A 1 273 ? 15.301 -5.696 13.209 1.00 77.62 273 LEU A O 1
ATOM 2140 N N . SER A 1 274 ? 17.440 -5.711 13.887 1.00 76.94 274 SER A N 1
ATOM 2141 C CA . SER A 1 274 ? 17.702 -7.117 13.557 1.00 76.94 274 SER A CA 1
ATOM 2142 C C . SER A 1 274 ? 17.331 -8.077 14.688 1.00 76.94 274 SER A C 1
ATOM 2144 O O . SER A 1 274 ? 17.335 -9.294 14.482 1.00 76.94 274 SER A O 1
ATOM 2146 N N . SER A 1 275 ? 17.009 -7.565 15.881 1.00 76.44 275 SER A N 1
ATOM 2147 C CA . SER A 1 275 ? 16.656 -8.408 17.018 1.00 76.44 275 SER A CA 1
ATOM 2148 C C . SER A 1 275 ? 15.358 -9.173 16.739 1.00 76.44 275 SER A C 1
ATOM 2150 O O . SER A 1 275 ? 14.331 -8.596 16.380 1.00 76.44 275 SER A O 1
ATOM 2152 N N . LYS A 1 276 ? 15.416 -10.500 16.886 1.00 75.38 276 LYS A N 1
ATOM 2153 C CA . LYS A 1 276 ? 14.232 -11.365 16.911 1.00 75.38 276 LYS A CA 1
ATOM 2154 C C . LYS A 1 276 ? 13.722 -11.399 18.337 1.00 75.38 276 LYS A C 1
ATOM 2156 O O . LYS A 1 276 ? 14.513 -11.615 19.258 1.00 75.38 276 LYS A O 1
ATOM 2161 N N . ARG A 1 277 ? 12.419 -11.233 18.535 1.00 68.50 277 ARG A N 1
ATOM 2162 C CA . ARG A 1 277 ? 11.806 -11.607 19.813 1.00 68.50 277 ARG A CA 1
ATOM 2163 C C . ARG A 1 277 ? 10.724 -12.647 19.586 1.00 68.50 277 ARG A C 1
ATOM 2165 O O . ARG A 1 277 ? 10.258 -12.852 18.471 1.00 68.50 277 ARG A O 1
ATOM 2172 N N . ASP A 1 278 ? 10.438 -13.387 20.644 1.00 62.72 278 ASP A N 1
ATOM 2173 C CA . ASP A 1 278 ? 9.431 -14.436 20.632 1.00 62.72 278 ASP A CA 1
ATOM 2174 C C . ASP A 1 278 ? 8.093 -13.809 21.033 1.00 62.72 278 ASP A C 1
ATOM 2176 O O . ASP A 1 278 ? 7.948 -13.306 22.151 1.0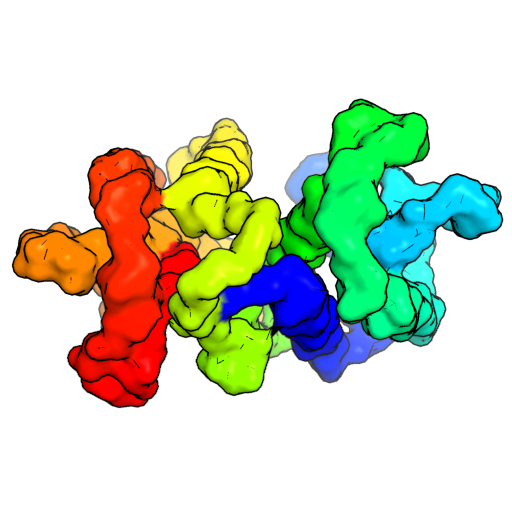0 62.72 278 ASP A O 1
ATOM 2180 N N . PHE A 1 279 ? 7.150 -13.765 20.093 1.00 57.09 279 PHE A N 1
ATOM 2181 C CA . PHE A 1 279 ? 5.872 -13.060 20.239 1.00 57.09 279 PHE A CA 1
ATOM 2182 C C . PHE A 1 279 ? 4.679 -14.024 20.327 1.00 57.09 279 PHE A C 1
ATOM 2184 O O . PHE A 1 279 ? 3.530 -13.634 20.119 1.00 57.09 279 PHE A O 1
ATOM 2191 N N . GLY A 1 280 ? 4.929 -15.292 20.668 1.00 58.34 280 GLY A N 1
ATOM 2192 C CA . GLY A 1 280 ? 3.893 -16.318 20.761 1.00 58.34 280 GLY A CA 1
ATOM 2193 C C . GLY A 1 280 ? 3.655 -17.021 19.415 1.00 58.34 280 GLY A C 1
ATOM 2194 O O . GLY A 1 280 ? 4.616 -17.399 18.759 1.00 58.34 280 GLY A O 1
ATOM 2195 N N . PRO A 1 281 ? 2.402 -17.283 18.992 1.00 47.47 281 PRO A N 1
ATOM 2196 C CA . PRO A 1 281 ? 2.126 -18.124 17.819 1.00 47.47 281 PRO A CA 1
ATOM 2197 C C . PRO A 1 281 ? 2.477 -17.472 16.470 1.00 47.47 281 PRO A C 1
ATOM 2199 O O . PRO A 1 281 ? 2.465 -18.154 15.447 1.00 47.47 281 PRO A O 1
ATOM 2202 N N . LEU A 1 282 ? 2.770 -16.170 16.454 1.00 48.62 282 LEU A N 1
ATOM 2203 C CA . LEU A 1 282 ? 3.349 -15.481 15.304 1.00 48.62 282 LEU A CA 1
ATOM 2204 C C . LEU A 1 282 ? 4.868 -15.677 15.385 1.00 48.62 282 LEU A C 1
ATOM 2206 O O . LEU A 1 282 ? 5.463 -15.391 16.420 1.00 48.62 282 LEU A O 1
ATOM 2210 N N . ALA A 1 283 ? 5.456 -16.246 14.333 1.00 51.69 283 ALA A N 1
ATOM 2211 C CA . ALA A 1 283 ? 6.850 -16.685 14.280 1.00 51.69 283 ALA A CA 1
ATOM 2212 C C . ALA A 1 283 ? 7.866 -15.621 14.750 1.00 51.69 283 ALA A C 1
ATOM 2214 O O . ALA A 1 283 ? 7.577 -14.428 14.800 1.00 51.69 283 ALA A O 1
ATOM 2215 N N . SER A 1 284 ? 9.090 -16.059 15.062 1.00 63.62 284 SER A N 1
ATOM 2216 C CA . SER A 1 284 ? 10.207 -15.198 15.469 1.00 63.62 284 SER A CA 1
ATOM 2217 C C . SER A 1 284 ? 10.714 -14.318 14.315 1.00 63.62 284 SER A C 1
ATOM 2219 O O . SER A 1 284 ? 11.742 -14.584 13.687 1.00 63.62 284 SER A O 1
ATOM 2221 N N . GLU A 1 285 ? 9.979 -13.250 14.017 1.00 70.12 285 GLU A N 1
ATOM 2222 C CA . GLU A 1 285 ? 10.376 -12.216 13.059 1.00 70.12 285 GLU A CA 1
ATOM 2223 C C . GLU A 1 285 ? 11.329 -11.210 13.721 1.00 70.12 285 GLU A C 1
ATOM 2225 O O . GLU A 1 285 ? 11.277 -10.980 14.936 1.00 70.12 285 GLU A O 1
ATOM 2230 N N . ASN A 1 286 ? 12.219 -10.603 12.928 1.00 73.81 286 ASN A N 1
ATOM 2231 C CA . ASN A 1 286 ? 12.978 -9.456 13.419 1.00 73.81 286 ASN A CA 1
ATOM 2232 C C . ASN A 1 286 ? 12.098 -8.199 13.435 1.00 73.81 286 ASN A C 1
ATOM 2234 O O . ASN A 1 286 ? 11.056 -8.130 12.778 1.00 73.81 286 ASN A O 1
ATOM 2238 N N . LEU A 1 287 ? 12.513 -7.210 14.213 1.00 74.00 287 LEU A N 1
ATOM 2239 C CA . LEU A 1 287 ? 11.748 -5.989 14.410 1.00 74.00 287 LEU A CA 1
ATOM 2240 C C . LEU A 1 287 ? 11.518 -5.191 13.121 1.00 74.00 287 LEU A C 1
ATOM 2242 O O . LEU A 1 287 ? 10.414 -4.712 12.882 1.00 74.00 287 LEU A O 1
ATOM 2246 N N . ALA A 1 288 ? 12.541 -5.030 12.284 1.00 74.44 288 ALA A N 1
ATOM 2247 C CA . ALA A 1 288 ? 12.392 -4.283 11.039 1.00 74.44 288 ALA A CA 1
ATOM 2248 C C . ALA A 1 288 ? 11.392 -4.937 10.075 1.00 74.44 288 ALA A C 1
ATOM 2250 O O . ALA A 1 288 ? 10.776 -4.243 9.273 1.00 74.44 288 ALA A O 1
ATOM 2251 N N . THR A 1 289 ? 11.213 -6.256 10.132 1.00 73.00 289 THR A N 1
ATOM 2252 C CA . THR A 1 289 ? 10.158 -6.954 9.390 1.00 73.00 289 THR A CA 1
ATOM 2253 C C . THR A 1 289 ? 8.766 -6.650 9.951 1.00 73.00 289 THR A C 1
ATOM 2255 O O . THR A 1 289 ? 7.834 -6.481 9.168 1.00 73.00 289 THR A O 1
ATOM 2258 N N . GLN A 1 290 ? 8.621 -6.492 11.269 1.00 74.56 290 GLN A N 1
ATOM 2259 C CA . GLN A 1 290 ? 7.345 -6.108 11.888 1.00 74.56 290 GLN A CA 1
ATOM 2260 C C . GLN A 1 290 ? 6.942 -4.670 11.564 1.00 74.56 290 GLN A C 1
ATOM 2262 O O . GLN A 1 290 ? 5.807 -4.453 11.150 1.00 74.56 290 GLN A O 1
ATOM 2267 N N . LEU A 1 291 ? 7.885 -3.723 11.614 1.00 74.06 291 LEU A N 1
ATOM 2268 C CA . LEU A 1 291 ? 7.626 -2.325 11.236 1.00 74.06 291 LEU A CA 1
ATOM 2269 C C . LEU A 1 291 ? 7.118 -2.182 9.797 1.00 74.06 291 LEU A C 1
ATOM 2271 O O . LEU A 1 291 ? 6.381 -1.256 9.491 1.00 74.06 291 LEU A O 1
ATOM 2275 N N . MET A 1 292 ? 7.518 -3.087 8.900 1.00 71.31 292 MET A N 1
ATOM 2276 C CA . MET A 1 292 ? 7.042 -3.088 7.514 1.00 71.31 292 MET A CA 1
ATOM 2277 C C . MET A 1 292 ? 5.614 -3.640 7.363 1.00 71.31 292 MET A C 1
ATOM 2279 O O . MET A 1 292 ? 5.033 -3.493 6.290 1.00 71.31 292 MET A O 1
ATOM 2283 N N . ARG A 1 293 ? 5.060 -4.303 8.391 1.00 69.75 293 ARG A N 1
ATOM 2284 C CA . ARG A 1 293 ? 3.667 -4.782 8.411 1.00 69.75 293 ARG A CA 1
ATOM 2285 C C . ARG A 1 293 ? 2.680 -3.769 9.002 1.00 69.75 293 ARG A C 1
ATOM 2287 O O 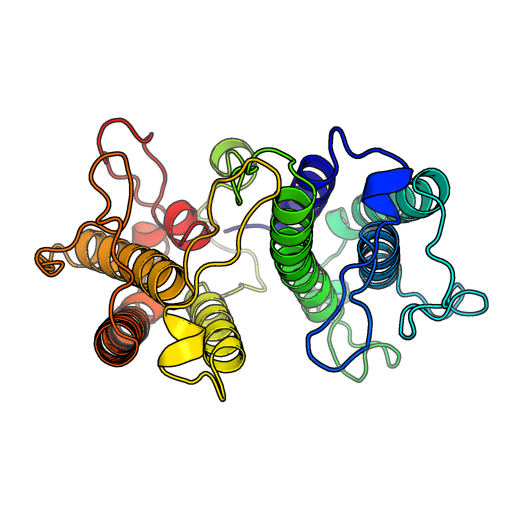. ARG A 1 293 ? 1.495 -3.892 8.691 1.00 69.75 293 ARG A O 1
ATOM 2294 N N . ALA A 1 294 ? 3.139 -2.882 9.887 1.00 60.56 294 ALA A N 1
ATOM 2295 C CA . ALA A 1 294 ? 2.317 -1.905 10.615 1.00 60.56 294 ALA A CA 1
ATOM 2296 C C . ALA A 1 294 ? 1.846 -0.738 9.728 1.00 60.56 294 ALA A C 1
ATOM 2298 O O . ALA A 1 294 ? 0.721 -0.237 9.975 1.00 60.56 294 ALA A O 1
#

Secondary structure (DSSP, 8-state):
---HHHHHHHHHHHHHHTTTT--HHHHH--PBPTTS-BPPPHHHHHHHHHHHHH--GGGTTS--TTS--SSPPPHHHHHHHHHHHHHHHHHHGGG--HHHHH---GGGTT--HHHHHHHHHHHHHHHHHHHHHHHHHTTPPPPPSS---TTT------SS-S-PPPHHHHHHHHHHHHHHHTTT--HHHHH--PBPTTS-BPPPHHHHHHHHHHHHHHHHHHHH-------S---SSTT--SSPPPHHHHHHHHHHHHHHHHHHGGG--HHHHH-B---SSS---BHHHHHTT-

Foldseek 3Di:
DWDLLLLLLQLLVLLVVLCPPDDQCQQFDWDADPVGDTDGGNLLVLQLLLCLLVVDPVPCPPDDNPDDDPGRDTPVVSVVSSVVSSVVSVVPVVVDDPVQQQDQDVVNVRDGVVVSSVCSSVSSLVSSVVSQVSCQQVVHDRDDSHDDCCVRDAQDDDPDDDDDDQLLVVLLVVLVVLVVVCPPDDQCQQQDWDAGPVRDTDGGNLLVLVVVLCLLVVLLCVQVVDDDDDPPADSDDPRHDPGRDTPVVSVVSSVVSVVSSNPPSVVQDSCQQNDFDDPDPPDRGGSVSSSVVD

Radius of gyration: 20.27 Å; chains: 1; bounding box: 53×35×57 Å